Protein AF-A0A949YGD8-F1 (afdb_monomer)

Solvent-accessible surface area (backbone atoms only — not comparable to full-atom values): 12827 Å² total; per-residue (Å²): 140,81,84,85,80,86,73,90,76,82,81,85,80,82,84,82,85,80,85,87,83,92,78,81,92,81,88,82,90,84,88,82,87,89,80,88,84,93,83,84,86,81,91,73,85,80,70,88,74,85,75,77,75,76,72,75,80,71,50,68,44,53,30,26,26,73,44,67,41,45,51,71,52,96,71,26,68,44,43,27,29,29,69,53,63,41,61,45,100,87,72,46,73,75,41,54,48,66,31,42,34,39,36,56,37,46,82,39,52,93,78,49,23,41,32,32,71,43,64,32,39,36,54,52,94,63,30,36,39,38,32,28,25,38,34,18,23,84,85,70,44,78,14,44,57,49,78,59,83,79,60,76,87,40,67,55,47,46,50,17,26,72,74,56,74,43,66,47,38,31,58,49,66,42,64,31,32,36,36,50,76,61,63,74,48,79,44,76,54,77,69,95,72,77,90,74,77,81,81,80,80,83,125

pLDDT: mean 74.75, std 26.71, range [27.84, 98.44]

Structure (mmCIF, N/CA/C/O backbone):
data_AF-A0A949YGD8-F1
#
_entry.id   AF-A0A949YGD8-F1
#
loop_
_atom_site.group_PDB
_atom_site.id
_atom_site.type_symbol
_atom_site.label_atom_id
_atom_site.label_alt_id
_atom_site.label_comp_id
_atom_site.label_asym_id
_atom_site.label_entity_id
_atom_site.label_seq_id
_atom_site.pdbx_PDB_ins_code
_atom_site.Cartn_x
_atom_site.Cartn_y
_atom_site.Cartn_z
_atom_site.occupancy
_atom_site.B_iso_or_equiv
_atom_site.auth_seq_id
_atom_site.auth_comp_id
_atom_site.auth_asym_id
_atom_site.auth_atom_id
_atom_site.pdbx_PDB_model_num
ATOM 1 N N . MET A 1 1 ? -32.524 -6.661 23.996 1.00 35.47 1 MET A N 1
ATOM 2 C CA . MET A 1 1 ? -32.083 -5.876 22.827 1.00 35.47 1 MET A CA 1
ATOM 3 C C . MET A 1 1 ? -31.836 -4.459 23.309 1.00 35.47 1 MET A C 1
ATOM 5 O O . MET A 1 1 ? -32.803 -3.777 23.613 1.00 35.47 1 MET A O 1
ATOM 9 N N . LEU A 1 2 ? -30.577 -4.071 23.518 1.00 29.33 2 LEU A N 1
ATOM 10 C CA . LEU A 1 2 ? -30.220 -2.708 23.926 1.00 29.33 2 LEU A CA 1
ATOM 11 C C . LEU A 1 2 ? -29.696 -1.933 22.706 1.00 29.33 2 LEU A C 1
ATOM 13 O O . LEU A 1 2 ? -28.906 -2.505 21.954 1.00 29.33 2 LEU A O 1
ATOM 17 N N . PRO A 1 3 ? -30.098 -0.666 22.514 1.00 50.56 3 PRO A N 1
ATOM 18 C CA . PRO A 1 3 ? -29.556 0.183 21.464 1.00 50.56 3 PRO A CA 1
ATOM 19 C C . PRO A 1 3 ? -28.189 0.725 21.904 1.00 50.56 3 PRO A C 1
ATOM 21 O O . PRO A 1 3 ? -28.054 1.272 23.001 1.00 50.56 3 PRO A O 1
ATOM 24 N N . TYR A 1 4 ? -27.164 0.560 21.066 1.00 35.69 4 TYR A N 1
ATOM 25 C CA . TYR A 1 4 ? -25.865 1.191 21.290 1.00 35.69 4 TYR A CA 1
ATOM 26 C C . TYR A 1 4 ? -25.975 2.681 20.963 1.00 35.69 4 TYR A C 1
ATOM 28 O O . TYR A 1 4 ? -26.171 3.086 19.821 1.00 35.69 4 TYR A O 1
ATOM 36 N N . LEU A 1 5 ? -25.898 3.482 22.020 1.00 32.84 5 LEU A N 1
ATOM 37 C CA . LEU A 1 5 ? -25.886 4.935 21.993 1.00 32.84 5 LEU A CA 1
ATOM 38 C C . LEU A 1 5 ? -24.566 5.414 21.362 1.00 32.84 5 LEU A C 1
ATOM 40 O O . LEU A 1 5 ? -23.486 5.148 21.895 1.00 32.84 5 LEU A O 1
ATOM 44 N N . PHE A 1 6 ? -24.664 6.099 20.224 1.00 36.16 6 PHE A N 1
ATOM 45 C CA . PHE A 1 6 ? -23.540 6.685 19.497 1.00 36.16 6 PHE A CA 1
ATOM 46 C C . PHE A 1 6 ? -22.891 7.815 20.309 1.00 36.16 6 PHE A C 1
ATOM 48 O O . PHE A 1 6 ? -23.556 8.767 20.714 1.00 36.16 6 PHE A O 1
ATOM 55 N N . PHE A 1 7 ? -21.576 7.728 20.512 1.00 32.19 7 PHE A N 1
ATOM 56 C CA . PHE A 1 7 ? -20.749 8.846 20.960 1.00 32.19 7 PHE A CA 1
ATOM 57 C C . PHE A 1 7 ? -19.747 9.170 19.856 1.00 32.19 7 PHE A C 1
ATOM 59 O O . PHE A 1 7 ? -18.831 8.392 19.593 1.00 32.19 7 PHE A O 1
ATOM 66 N N . VAL A 1 8 ? -19.928 10.337 19.238 1.00 36.00 8 VAL A N 1
ATOM 67 C CA . VAL A 1 8 ? -18.951 10.978 18.355 1.00 36.00 8 VAL A CA 1
ATOM 68 C C . VAL A 1 8 ? -17.696 11.264 19.181 1.00 36.00 8 VAL A C 1
ATOM 70 O O . VAL A 1 8 ? -17.709 12.125 20.063 1.00 36.00 8 VAL A O 1
ATOM 73 N N . LE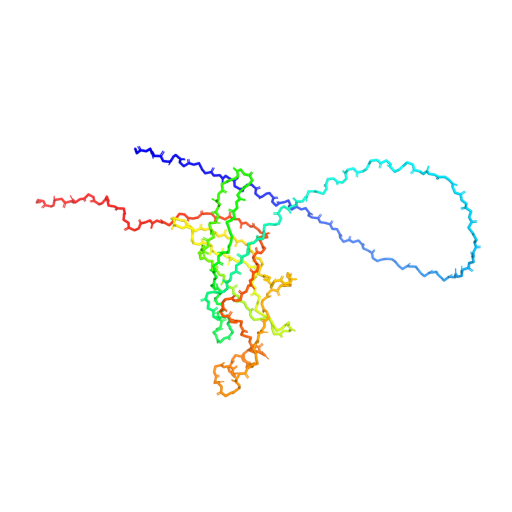U A 1 9 ? -16.621 10.509 18.944 1.00 37.25 9 LEU A N 1
ATOM 74 C CA . LEU A 1 9 ? -15.327 10.763 19.570 1.00 37.25 9 LEU A CA 1
ATOM 75 C C . LEU A 1 9 ? -14.544 11.737 18.684 1.00 37.25 9 LEU A C 1
ATOM 77 O O . LEU A 1 9 ? -14.101 11.389 17.593 1.00 37.25 9 LEU A O 1
ATOM 81 N N . PHE A 1 10 ? -14.372 12.968 19.161 1.00 31.88 10 PHE A N 1
ATOM 82 C CA . PHE A 1 10 ? -13.477 13.939 18.542 1.00 31.88 10 PHE A CA 1
ATOM 83 C C . PHE A 1 10 ? -12.025 13.475 18.714 1.00 31.88 10 PHE A C 1
ATOM 85 O O . PHE A 1 10 ? -11.483 13.508 19.821 1.00 31.88 10 PHE A O 1
ATOM 92 N N . ILE A 1 11 ? -11.379 13.068 17.621 1.00 38.78 11 ILE A N 1
ATOM 93 C CA . ILE A 1 11 ? -9.921 12.938 17.570 1.00 38.78 11 ILE A CA 1
ATOM 94 C C . ILE A 1 11 ? -9.357 14.359 17.464 1.00 38.78 11 ILE A C 1
ATOM 96 O O . ILE A 1 11 ? -9.366 14.974 16.401 1.00 38.78 11 ILE A O 1
ATOM 100 N N . ASN A 1 12 ? -8.903 14.914 18.588 1.00 27.91 12 ASN A N 1
ATOM 101 C CA . ASN A 1 12 ? -8.183 16.186 18.610 1.00 27.91 12 ASN A CA 1
ATOM 102 C C . ASN A 1 12 ? -6.729 15.964 18.169 1.00 27.91 12 ASN A C 1
ATOM 104 O O . ASN A 1 12 ? -5.858 15.737 19.005 1.00 27.91 12 ASN A O 1
ATOM 108 N N . ALA A 1 13 ? -6.456 16.068 16.869 1.00 35.12 13 ALA A N 1
ATOM 109 C CA . ALA A 1 13 ? -5.107 16.313 16.367 1.00 35.12 13 ALA A CA 1
ATOM 110 C C . ALA A 1 13 ? -4.938 17.830 16.164 1.00 35.12 13 ALA A C 1
ATOM 112 O O . ALA A 1 13 ? -5.437 18.405 15.199 1.00 35.12 13 ALA A O 1
ATOM 113 N N . ARG A 1 14 ? -4.290 18.513 17.116 1.00 30.00 14 ARG A N 1
ATOM 114 C CA . ARG A 1 14 ? -3.900 19.924 16.970 1.00 30.00 14 ARG A CA 1
ATOM 115 C C . ARG A 1 14 ? -2.563 19.990 16.232 1.00 30.00 14 ARG A C 1
ATOM 117 O O . ARG A 1 14 ? -1.531 19.716 16.829 1.00 30.00 14 ARG A O 1
ATOM 124 N N . VAL A 1 15 ? -2.585 20.415 14.971 1.00 30.98 15 VAL A N 1
ATOM 125 C CA . VAL A 1 15 ? -1.383 20.847 14.243 1.00 30.98 15 VAL A CA 1
ATOM 126 C C . VAL A 1 15 ? -1.069 22.281 14.668 1.00 30.98 15 VAL A C 1
ATOM 128 O O . VAL A 1 15 ? -1.829 23.204 14.377 1.00 30.98 15 VAL A O 1
ATOM 131 N N . ALA A 1 16 ? 0.027 22.468 15.401 1.00 31.11 16 ALA A N 1
ATOM 132 C CA . ALA A 1 16 ? 0.565 23.787 15.698 1.00 31.11 16 ALA A CA 1
ATOM 133 C C . ALA A 1 16 ? 1.453 24.242 14.530 1.00 31.11 16 ALA A C 1
ATOM 135 O O . ALA A 1 16 ? 2.552 23.738 14.329 1.00 31.11 16 ALA A O 1
ATOM 136 N N . THR A 1 17 ? 0.969 25.209 13.757 1.00 40.09 17 THR A N 1
ATOM 137 C CA . THR A 1 17 ? 1.793 26.047 12.880 1.00 40.09 17 THR A CA 1
ATOM 138 C C . THR A 1 17 ? 2.571 27.052 13.725 1.00 40.09 17 THR A C 1
ATOM 140 O O . THR A 1 17 ? 1.936 27.767 14.499 1.00 40.09 17 THR A O 1
ATOM 143 N N . LEU A 1 18 ? 3.890 27.166 13.538 1.00 30.38 18 LEU A N 1
ATOM 144 C CA . LEU A 1 18 ? 4.653 28.386 13.839 1.00 30.38 18 LEU A CA 1
ATOM 145 C C . LEU A 1 18 ? 5.974 28.433 13.047 1.00 30.38 18 LEU A C 1
ATOM 147 O O . LEU A 1 18 ? 6.938 27.732 13.330 1.00 30.38 18 LEU A O 1
ATOM 151 N N . ASP A 1 19 ? 5.904 29.235 11.991 1.00 30.45 19 ASP A N 1
ATOM 152 C CA . ASP A 1 19 ? 6.830 30.250 11.484 1.00 30.45 19 ASP A CA 1
ATOM 153 C C . ASP A 1 19 ? 8.292 30.409 11.964 1.00 30.45 19 ASP A C 1
ATOM 155 O O . ASP A 1 19 ? 8.618 30.379 13.147 1.00 30.45 19 ASP A O 1
ATOM 159 N N . HIS A 1 20 ? 9.071 30.871 10.971 1.00 34.12 20 HIS A N 1
ATOM 160 C CA . HIS A 1 20 ? 10.231 31.776 11.011 1.00 34.12 20 HIS A CA 1
ATOM 161 C C . HIS A 1 20 ? 11.616 31.253 11.432 1.00 34.12 20 HIS A C 1
ATOM 163 O O . HIS A 1 20 ? 11.890 30.982 12.594 1.00 34.12 20 HIS A O 1
ATOM 169 N N . SER A 1 21 ? 12.577 31.348 10.501 1.00 34.16 21 SER A N 1
ATOM 170 C CA . SER A 1 21 ? 13.603 32.412 10.526 1.00 34.16 21 SER A CA 1
ATOM 171 C C . SER A 1 21 ? 14.835 32.019 9.701 1.00 34.16 21 SER A C 1
ATOM 173 O O . SER A 1 21 ? 15.561 31.079 10.020 1.00 34.16 21 SER A O 1
ATOM 175 N N . ALA A 1 22 ? 15.075 32.782 8.636 1.00 36.41 22 ALA A N 1
ATOM 176 C CA . ALA A 1 22 ? 16.335 32.827 7.912 1.00 36.41 22 ALA A CA 1
ATOM 177 C C . ALA A 1 22 ? 17.405 33.528 8.766 1.00 36.41 22 ALA A C 1
ATOM 179 O O . ALA A 1 22 ? 17.169 34.616 9.288 1.00 36.41 22 ALA A O 1
ATOM 180 N N . GLY A 1 23 ? 18.601 32.945 8.864 1.00 32.78 23 GLY A N 1
ATOM 181 C CA . GLY A 1 23 ? 19.676 33.496 9.688 1.00 32.78 23 GLY A CA 1
ATOM 182 C C . GLY A 1 23 ? 21.063 32.976 9.322 1.00 32.78 23 GLY A C 1
ATOM 183 O O . GLY A 1 23 ? 21.589 32.101 9.988 1.00 32.78 23 GLY A O 1
ATOM 184 N N . GLN A 1 24 ? 21.617 33.554 8.255 1.00 36.75 24 GLN A N 1
ATOM 185 C CA . GLN A 1 24 ? 23.017 33.976 8.082 1.00 36.75 24 GLN A CA 1
ATOM 186 C C . GLN A 1 24 ? 24.181 32.993 8.343 1.00 36.75 24 GLN A C 1
ATOM 188 O O . GLN A 1 24 ? 24.533 32.638 9.464 1.00 36.7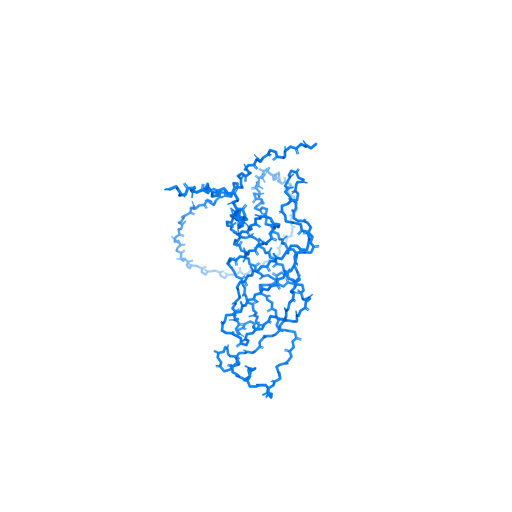5 24 GLN A O 1
ATOM 193 N N . HIS A 1 25 ? 24.899 32.726 7.248 1.00 32.06 25 HIS A N 1
ATOM 194 C CA . HIS A 1 25 ? 26.289 32.279 7.213 1.00 32.06 25 HIS A CA 1
ATOM 195 C C . HIS A 1 25 ? 27.244 33.338 7.787 1.00 32.06 25 HIS A C 1
ATOM 197 O O . HIS A 1 25 ? 27.186 34.503 7.394 1.00 32.06 25 HIS A O 1
ATOM 203 N N . SER A 1 26 ? 28.207 32.908 8.605 1.00 37.91 26 SER A N 1
ATOM 204 C CA . SER A 1 26 ? 29.462 33.634 8.816 1.00 37.91 26 SER A CA 1
ATOM 205 C C . SER A 1 26 ? 30.637 32.663 8.949 1.00 37.91 26 SER A C 1
ATOM 207 O O . SER A 1 26 ? 30.565 31.649 9.641 1.00 37.91 26 SER A O 1
ATOM 209 N N . LEU A 1 27 ? 31.700 32.988 8.215 1.00 36.97 27 LEU A N 1
ATOM 210 C CA . LEU A 1 27 ? 32.992 32.316 8.125 1.00 36.97 27 LEU A CA 1
ATOM 211 C C . LEU A 1 27 ? 33.856 32.638 9.349 1.00 36.97 27 LEU A C 1
ATOM 213 O O . LEU A 1 27 ? 34.014 33.811 9.673 1.00 36.97 27 LEU A O 1
ATOM 217 N N . ALA A 1 28 ? 34.554 31.647 9.908 1.00 34.59 28 ALA A N 1
ATOM 218 C CA . ALA A 1 28 ? 35.904 31.869 10.426 1.00 34.59 28 ALA A CA 1
ATOM 219 C C . ALA A 1 28 ? 36.701 30.565 10.554 1.00 34.59 28 ALA A C 1
ATOM 221 O O . ALA A 1 28 ? 36.315 29.608 11.218 1.00 34.59 28 ALA A O 1
ATOM 222 N N . SER A 1 29 ? 37.854 30.597 9.899 1.00 35.50 29 SER A N 1
ATOM 223 C CA . SER A 1 29 ? 38.980 29.679 9.982 1.00 35.50 29 SER A CA 1
ATOM 224 C C . SER A 1 29 ? 39.734 29.860 11.304 1.00 35.50 29 SER A C 1
ATOM 226 O O . SER A 1 29 ? 40.047 30.994 11.658 1.00 35.50 29 SER A O 1
ATOM 228 N N . ALA A 1 30 ? 40.112 28.770 11.978 1.00 39.81 30 ALA A N 1
ATOM 229 C CA . ALA A 1 30 ? 41.329 28.742 12.789 1.00 39.81 30 ALA A CA 1
ATOM 230 C C . ALA A 1 30 ? 41.853 27.312 12.989 1.00 39.81 30 ALA A C 1
ATOM 232 O O . ALA A 1 30 ? 41.186 26.406 13.478 1.00 39.81 30 ALA A O 1
ATOM 233 N N . LYS A 1 31 ? 43.106 27.172 12.580 1.00 30.92 31 LYS A N 1
ATOM 234 C CA . LYS A 1 31 ? 44.045 26.058 12.677 1.00 30.92 31 LYS A CA 1
ATOM 235 C C . LYS A 1 31 ? 44.723 26.092 14.055 1.00 30.92 31 LYS A C 1
ATOM 237 O O . LYS A 1 31 ? 45.106 27.182 14.463 1.00 30.92 31 LYS A O 1
ATOM 242 N N . ALA A 1 32 ? 44.949 24.929 14.684 1.00 30.83 32 ALA A N 1
ATOM 243 C CA . ALA A 1 32 ? 46.215 24.509 15.328 1.00 30.83 32 ALA A CA 1
ATOM 244 C C . ALA A 1 32 ? 46.061 23.640 16.601 1.00 30.83 32 ALA A C 1
ATOM 246 O O . ALA A 1 32 ? 45.498 24.060 17.602 1.00 30.83 32 ALA A O 1
ATOM 247 N N . THR A 1 33 ? 46.726 22.481 16.528 1.00 33.78 33 THR A N 1
ATOM 248 C CA . THR A 1 33 ? 47.671 21.913 17.512 1.00 33.78 33 THR A CA 1
ATOM 249 C C . THR A 1 33 ? 47.166 21.325 18.836 1.00 33.78 33 THR A C 1
ATOM 251 O O . THR A 1 33 ? 46.687 21.997 19.740 1.00 33.78 33 THR A O 1
ATOM 254 N N . ALA A 1 34 ? 47.424 20.020 18.953 1.00 36.25 34 ALA A N 1
ATOM 255 C CA . ALA A 1 34 ? 47.271 19.169 20.123 1.00 36.25 34 ALA A CA 1
ATOM 256 C C . ALA A 1 34 ? 48.399 19.332 21.162 1.00 36.25 34 ALA A C 1
ATOM 258 O O . ALA A 1 34 ? 49.562 19.447 20.784 1.00 36.25 34 ALA A O 1
ATOM 259 N N . SER A 1 35 ? 48.072 19.159 22.451 1.00 35.38 35 SER A N 1
ATOM 260 C CA . SER A 1 35 ? 48.946 18.507 23.445 1.00 35.38 35 SER A CA 1
ATOM 261 C C . SER A 1 35 ? 48.189 18.133 24.735 1.00 35.38 35 SER A C 1
ATOM 263 O O . SER A 1 35 ? 47.393 18.915 25.243 1.00 35.38 35 SER A O 1
ATOM 265 N N . ARG A 1 36 ? 48.482 16.921 25.233 1.00 33.94 36 ARG A N 1
ATOM 266 C CA . ARG A 1 36 ? 48.016 16.199 26.447 1.00 33.94 36 ARG A CA 1
ATOM 267 C C . ARG A 1 36 ? 48.058 17.039 27.743 1.00 33.94 36 ARG A C 1
ATOM 269 O O . ARG A 1 36 ? 48.893 17.929 27.849 1.00 33.94 36 ARG A O 1
ATOM 276 N N . THR A 1 37 ? 47.256 16.767 28.786 1.00 38.34 37 THR A N 1
ATOM 277 C CA . THR A 1 37 ? 47.488 15.778 29.889 1.00 38.34 37 THR A CA 1
ATOM 278 C C . THR A 1 37 ? 46.270 15.806 30.862 1.00 38.34 37 THR A C 1
ATOM 280 O O . THR A 1 37 ? 45.638 16.858 30.941 1.00 38.34 37 THR A O 1
ATOM 283 N N . PRO A 1 38 ? 45.896 14.721 31.589 1.00 44.25 38 PRO A N 1
ATOM 284 C CA . PRO A 1 38 ? 44.635 14.646 32.346 1.00 44.25 38 PRO A CA 1
ATOM 285 C C . PRO A 1 38 ? 44.764 15.123 33.806 1.00 44.25 38 PRO A C 1
ATOM 287 O O . PRO A 1 38 ? 45.753 14.819 34.469 1.00 44.25 38 PRO A O 1
ATOM 290 N N . ILE A 1 39 ? 43.738 15.813 34.325 1.00 41.25 39 ILE A N 1
ATOM 291 C CA . ILE A 1 39 ? 43.561 16.152 35.751 1.00 41.25 39 ILE A CA 1
ATOM 292 C C . ILE A 1 39 ? 42.081 15.948 36.124 1.00 41.25 39 ILE A C 1
ATOM 294 O O . ILE A 1 39 ? 41.187 16.251 35.336 1.00 41.25 39 ILE A O 1
ATOM 298 N N . ALA A 1 40 ? 41.840 15.376 37.304 1.00 37.34 40 ALA A N 1
ATOM 299 C CA . ALA A 1 40 ? 40.555 14.884 37.791 1.00 37.34 40 ALA A CA 1
ATOM 300 C C . ALA A 1 40 ? 39.739 15.907 38.620 1.00 37.34 40 ALA A C 1
ATOM 302 O O . ALA A 1 40 ? 40.317 16.640 39.416 1.00 37.34 40 ALA A O 1
ATOM 303 N N . GLN A 1 41 ? 38.399 15.783 38.499 1.00 40.00 41 GLN A N 1
ATOM 304 C CA . GLN A 1 41 ? 37.289 16.171 39.412 1.00 40.00 41 GLN A CA 1
ATOM 305 C C . GLN A 1 41 ? 36.971 17.676 39.622 1.00 40.00 41 GLN A C 1
ATOM 307 O O . GLN A 1 41 ? 37.869 18.495 39.468 1.00 40.00 41 GLN A O 1
ATOM 312 N N . PRO A 1 42 ? 35.719 18.080 39.987 1.00 38.62 42 PRO A N 1
ATOM 313 C CA . PRO A 1 42 ? 34.590 17.298 40.518 1.00 38.62 42 PRO A CA 1
ATOM 314 C C . PRO A 1 42 ? 33.237 17.458 39.779 1.00 38.62 42 PRO A C 1
ATOM 316 O O . PRO A 1 42 ? 33.047 18.275 38.883 1.00 38.62 42 PRO A O 1
ATOM 319 N N . SER A 1 43 ? 32.289 16.626 40.206 1.00 39.41 43 SER A N 1
ATOM 320 C CA . SER A 1 43 ? 30.866 16.559 39.858 1.00 39.41 43 SER A CA 1
ATOM 321 C C . SER A 1 43 ? 30.138 17.908 39.834 1.00 39.41 43 SER A C 1
ATOM 323 O O . SER A 1 43 ? 29.984 18.555 40.871 1.00 39.41 43 SER A O 1
ATOM 325 N N . PHE A 1 44 ? 29.591 18.259 38.668 1.00 34.31 44 PHE A N 1
ATOM 326 C CA . PHE A 1 44 ? 28.535 19.257 38.534 1.00 34.31 44 PHE A CA 1
ATOM 327 C C . PHE A 1 44 ? 27.170 18.567 38.553 1.00 34.31 44 PHE A C 1
ATOM 329 O O . PHE A 1 44 ? 26.899 17.664 37.762 1.00 34.31 44 PHE A O 1
ATOM 336 N N . PHE A 1 45 ? 26.317 19.023 39.468 1.00 33.19 45 PHE A N 1
ATOM 337 C CA . PHE A 1 45 ? 24.879 18.797 39.452 1.00 33.19 45 PHE A CA 1
ATOM 338 C C . PHE A 1 45 ? 24.327 19.210 38.081 1.00 33.19 45 PHE A C 1
ATOM 340 O O . PHE A 1 45 ? 24.262 20.400 37.773 1.00 33.19 45 PHE A O 1
ATOM 347 N N . SER A 1 46 ? 23.924 18.241 37.257 1.00 31.14 46 SER A N 1
ATOM 348 C CA . SER A 1 46 ? 23.041 18.531 36.131 1.00 31.14 46 SER A CA 1
ATOM 349 C C . SER A 1 46 ? 21.643 18.712 36.705 1.00 31.14 46 SER A C 1
ATOM 351 O O . SER A 1 46 ? 20.959 17.764 37.091 1.00 31.14 46 SER A O 1
ATOM 353 N N . VAL A 1 47 ? 21.303 19.985 36.876 1.00 34.72 47 VAL A N 1
ATOM 354 C CA . VAL A 1 47 ? 19.968 20.483 37.169 1.00 34.72 47 VAL A CA 1
ATOM 355 C C . VAL A 1 47 ? 18.996 19.876 36.163 1.00 34.72 47 VAL A C 1
ATOM 357 O O . VAL A 1 47 ? 19.241 19.901 34.959 1.00 34.72 47 VAL A O 1
ATOM 360 N N . TYR A 1 48 ? 17.910 19.327 36.706 1.00 27.84 48 TYR A N 1
ATOM 361 C CA . TYR A 1 48 ? 16.679 18.957 36.020 1.00 27.84 48 TYR A CA 1
ATOM 362 C C . TYR A 1 48 ? 16.450 19.784 34.752 1.00 27.84 48 TYR A C 1
ATOM 364 O O . TYR A 1 48 ? 16.211 20.988 34.825 1.00 27.84 48 TYR A O 1
ATOM 372 N N . ASN A 1 49 ? 16.437 19.110 33.610 1.00 34.62 49 ASN A N 1
ATOM 373 C CA . ASN A 1 49 ? 15.730 19.603 32.446 1.00 34.62 49 ASN A CA 1
ATOM 374 C C . ASN A 1 49 ? 14.739 18.504 32.054 1.00 34.62 49 ASN A C 1
ATOM 376 O O . ASN A 1 49 ? 15.119 17.582 31.331 1.00 34.62 49 ASN A O 1
ATOM 380 N N . PRO A 1 50 ? 13.492 18.514 32.563 1.00 37.69 50 PRO A N 1
ATOM 381 C CA . PRO A 1 50 ? 12.449 17.734 31.936 1.00 37.69 50 PRO A CA 1
ATOM 382 C C . PRO A 1 50 ? 12.125 18.452 30.626 1.00 37.69 50 PRO A C 1
ATOM 384 O O . PRO A 1 50 ? 11.211 19.270 30.554 1.00 37.69 50 PRO A O 1
ATOM 387 N N . VAL A 1 51 ? 12.906 18.170 29.582 1.00 35.53 51 VAL A N 1
ATOM 388 C CA . VAL A 1 51 ? 12.377 18.297 28.231 1.00 35.53 51 VAL A CA 1
ATOM 389 C C . VAL A 1 51 ? 11.306 17.222 28.166 1.00 35.53 51 VAL A C 1
ATOM 391 O O . VAL A 1 51 ? 11.592 16.040 28.006 1.00 35.53 51 VAL A O 1
ATOM 394 N N . THR A 1 52 ? 10.065 17.622 28.418 1.00 38.62 52 THR A N 1
ATOM 395 C CA . THR A 1 52 ? 8.897 16.867 27.991 1.00 38.62 52 THR A CA 1
ATOM 396 C C . THR A 1 52 ? 8.992 16.760 26.479 1.00 38.62 52 THR A C 1
ATOM 398 O O . THR A 1 52 ? 8.527 17.640 25.758 1.00 38.62 52 THR A O 1
ATOM 401 N N . GLU A 1 53 ? 9.650 15.704 26.006 1.00 37.31 53 GLU A N 1
ATOM 402 C CA . GLU A 1 53 ? 9.425 15.159 24.680 1.00 37.31 53 GLU A CA 1
ATOM 403 C C . GLU A 1 53 ? 7.939 14.809 24.625 1.00 37.31 53 GLU A C 1
ATOM 405 O O . GLU A 1 53 ? 7.481 13.782 25.128 1.00 37.31 53 GLU A O 1
ATOM 410 N N . THR A 1 54 ? 7.147 15.730 24.084 1.00 35.50 54 THR A N 1
ATOM 411 C CA . THR A 1 54 ? 5.827 15.432 23.549 1.00 35.50 54 THR A CA 1
ATOM 412 C C . THR A 1 54 ? 6.033 14.402 22.452 1.00 35.50 54 THR A C 1
ATOM 414 O O . THR A 1 54 ? 6.287 14.750 21.303 1.00 35.50 54 THR A O 1
ATOM 417 N N . SER A 1 55 ? 5.994 13.126 22.832 1.00 40.66 55 SER A N 1
ATOM 418 C CA . SER A 1 55 ? 5.860 12.019 21.903 1.00 40.66 55 SER A CA 1
ATOM 419 C C . SER A 1 55 ? 4.531 12.223 21.182 1.00 40.66 55 SER A C 1
ATOM 421 O O . SER A 1 55 ? 3.463 11.898 21.703 1.00 40.66 55 SER A O 1
ATOM 423 N N . GLU A 1 56 ? 4.584 12.846 20.002 1.00 51.97 56 GLU A N 1
ATOM 424 C CA . GLU A 1 56 ? 3.564 12.629 18.987 1.00 51.97 56 GLU A CA 1
ATOM 425 C C . GLU A 1 56 ? 3.463 11.116 18.843 1.00 51.97 56 GLU A C 1
ATOM 427 O O . GLU A 1 56 ? 4.419 10.444 18.450 1.00 51.97 56 GLU A O 1
ATOM 432 N N . THR A 1 57 ? 2.337 10.560 19.279 1.00 59.03 57 THR A N 1
ATOM 433 C CA . THR A 1 57 ? 2.098 9.125 19.202 1.00 59.03 57 THR A CA 1
ATOM 434 C C . THR A 1 57 ? 1.904 8.790 17.735 1.00 59.03 57 THR A C 1
ATOM 436 O O . THR A 1 57 ? 0.815 8.891 17.178 1.00 59.03 57 THR A O 1
ATOM 439 N N . GLN A 1 58 ? 3.012 8.465 17.080 1.00 77.19 58 GLN A N 1
ATOM 440 C CA . GLN A 1 58 ? 3.040 8.058 15.693 1.00 77.19 58 GLN A CA 1
ATOM 441 C C . GLN A 1 58 ? 2.381 6.685 15.581 1.00 77.19 58 GLN A C 1
ATOM 443 O O . GLN A 1 58 ? 2.959 5.664 15.951 1.00 77.19 58 GLN A O 1
ATOM 448 N N . VAL A 1 59 ? 1.139 6.666 15.101 1.00 89.56 59 VAL A N 1
ATOM 449 C CA . VAL A 1 59 ? 0.380 5.430 14.913 1.00 89.56 59 VAL A CA 1
ATOM 450 C C . VAL A 1 59 ? 0.866 4.748 13.640 1.00 89.56 59 VAL A C 1
ATOM 452 O O . VAL A 1 59 ? 0.823 5.330 12.554 1.00 89.56 59 VAL A O 1
ATOM 455 N N . THR A 1 60 ? 1.326 3.509 13.781 1.00 94.31 60 THR A N 1
ATOM 456 C CA . THR A 1 60 ? 1.704 2.651 12.658 1.00 94.31 60 THR A CA 1
ATOM 457 C C . THR A 1 60 ? 0.729 1.487 12.584 1.00 94.31 60 THR A C 1
ATOM 459 O O . THR A 1 60 ? 0.415 0.888 13.606 1.00 94.31 60 THR A O 1
ATOM 462 N N . VAL A 1 61 ? 0.237 1.187 11.386 1.00 96.56 61 VAL A N 1
ATOM 463 C CA . VAL A 1 61 ? -0.691 0.081 11.136 1.00 96.56 61 VAL A CA 1
ATOM 464 C C . VAL A 1 61 ? 0.011 -0.964 10.285 1.00 96.56 61 VAL A C 1
ATOM 466 O O . VAL A 1 61 ? 0.517 -0.644 9.208 1.00 96.56 61 VAL A O 1
ATOM 469 N N . HIS A 1 62 ? 0.048 -2.202 10.770 1.00 98.19 62 HIS A N 1
ATOM 470 C CA . HIS A 1 62 ? 0.637 -3.327 10.054 1.00 98.19 62 HIS A CA 1
ATOM 471 C C . HIS A 1 62 ? -0.361 -3.882 9.038 1.00 98.19 62 HIS A C 1
ATOM 473 O O . HIS A 1 62 ? -1.501 -4.205 9.384 1.00 98.19 62 HIS A O 1
ATOM 479 N N . CYS A 1 63 ? 0.069 -4.011 7.786 1.00 98.44 63 CYS A N 1
ATOM 480 C CA . CYS A 1 63 ? -0.772 -4.419 6.670 1.00 98.44 63 CYS A CA 1
ATOM 481 C C . CYS A 1 63 ? -0.069 -5.454 5.782 1.00 98.44 63 CYS A C 1
ATOM 483 O O . CYS A 1 63 ? 1.157 -5.533 5.755 1.00 98.44 63 CYS A O 1
ATOM 485 N N . LYS A 1 64 ? -0.852 -6.203 5.001 1.00 98.44 64 LYS A N 1
ATOM 486 C CA . LYS A 1 64 ? -0.355 -7.017 3.882 1.00 98.44 64 LYS A CA 1
ATOM 487 C C . LYS A 1 64 ? -1.052 -6.650 2.589 1.00 98.44 64 LYS A C 1
ATOM 489 O O . LYS A 1 64 ? -2.215 -6.249 2.612 1.00 98.44 64 LYS A O 1
ATOM 494 N N . THR A 1 65 ? -0.356 -6.748 1.462 1.00 98.31 65 THR A N 1
ATOM 495 C CA . THR A 1 65 ? -0.966 -6.546 0.142 1.00 98.31 65 THR A CA 1
ATOM 496 C C . THR A 1 65 ? -1.951 -7.682 -0.158 1.00 98.31 65 THR A C 1
ATOM 498 O O . THR A 1 65 ? -1.695 -8.845 0.136 1.00 98.31 65 THR A O 1
ATOM 501 N N . LEU A 1 66 ? -3.107 -7.351 -0.737 1.00 98.12 66 LEU A N 1
ATOM 502 C CA . LEU A 1 66 ? -4.135 -8.324 -1.142 1.00 98.12 66 LEU A CA 1
ATOM 503 C C . LEU A 1 66 ? -4.024 -8.740 -2.616 1.00 98.12 66 LEU A C 1
ATOM 505 O O . LEU A 1 66 ? -4.763 -9.610 -3.066 1.00 98.12 66 LEU A O 1
ATOM 509 N N . ARG A 1 67 ? -3.161 -8.067 -3.377 1.00 96.44 67 ARG A N 1
ATOM 510 C CA . ARG A 1 67 ? -2.847 -8.332 -4.783 1.00 96.44 67 ARG A CA 1
ATOM 511 C C . ARG A 1 67 ? -1.478 -7.747 -5.105 1.00 96.44 67 ARG A C 1
ATOM 513 O O . ARG A 1 67 ? -1.009 -6.881 -4.359 1.00 96.44 67 ARG A O 1
ATOM 520 N N . ASP A 1 68 ? -0.917 -8.149 -6.237 1.00 96.00 68 ASP A N 1
ATOM 521 C CA . ASP A 1 68 ? 0.320 -7.565 -6.741 1.00 96.00 68 ASP A CA 1
ATOM 522 C C . ASP A 1 68 ? 0.176 -6.050 -6.912 1.00 96.00 68 ASP A C 1
ATOM 524 O O . ASP A 1 68 ? -0.839 -5.534 -7.399 1.00 96.00 68 ASP A O 1
ATOM 528 N N . VAL A 1 69 ? 1.208 -5.326 -6.493 1.00 96.94 69 VAL A N 1
ATOM 529 C CA . VAL A 1 69 ? 1.327 -3.885 -6.680 1.00 96.94 69 VAL A CA 1
ATOM 530 C C . VAL A 1 69 ? 2.425 -3.656 -7.704 1.00 96.94 69 VAL A C 1
ATOM 532 O O . VAL A 1 69 ? 3.595 -3.932 -7.447 1.00 96.94 69 VAL A O 1
ATOM 535 N N . ASN A 1 70 ? 2.049 -3.139 -8.868 1.00 96.06 70 ASN A N 1
ATOM 536 C CA . ASN A 1 70 ? 2.981 -2.845 -9.945 1.00 96.06 70 ASN A CA 1
ATOM 537 C C . ASN A 1 70 ? 2.628 -1.534 -10.649 1.00 96.06 70 ASN A C 1
ATOM 539 O O . ASN A 1 70 ? 1.573 -0.941 -10.416 1.00 96.06 70 ASN A O 1
ATOM 543 N N . ASN A 1 71 ? 3.532 -1.076 -11.510 1.00 96.00 71 ASN A N 1
ATOM 544 C CA . ASN A 1 71 ? 3.352 0.122 -12.321 1.00 96.00 71 ASN A CA 1
ATOM 545 C C . ASN A 1 71 ? 2.950 -0.191 -13.772 1.00 96.00 71 ASN A C 1
ATOM 547 O O . ASN A 1 71 ? 3.300 0.561 -14.675 1.00 96.00 71 ASN A O 1
ATOM 551 N N . LEU A 1 72 ? 2.208 -1.270 -14.047 1.00 95.38 72 LEU A N 1
ATOM 552 C CA . LEU A 1 72 ? 1.677 -1.492 -15.403 1.00 95.38 72 LEU A CA 1
ATOM 553 C C . LEU A 1 72 ? 0.670 -0.395 -15.776 1.00 95.38 72 LEU A C 1
ATOM 555 O O . LEU A 1 72 ? 0.755 0.241 -16.831 1.00 95.38 72 LEU A O 1
ATOM 559 N N . GLU A 1 73 ? -0.252 -0.113 -14.862 1.00 91.25 73 GLU A N 1
ATOM 560 C CA . GLU A 1 73 ? -1.227 0.962 -15.002 1.00 91.25 73 GLU A CA 1
ATOM 561 C C . GLU A 1 73 ? -0.620 2.323 -14.642 1.00 91.25 73 GLU A C 1
ATOM 563 O O . GLU A 1 73 ? 0.327 2.425 -13.866 1.00 91.25 73 GLU A O 1
ATOM 568 N N . GLN A 1 74 ? -1.177 3.395 -15.212 1.00 84.94 74 GLN A N 1
ATOM 569 C CA . GLN A 1 74 ? -0.729 4.760 -14.918 1.00 84.94 74 GLN A CA 1
ATOM 570 C C . GLN A 1 74 ? -1.090 5.194 -13.489 1.00 84.94 74 GLN A C 1
ATOM 572 O O . GLN A 1 74 ? -0.393 6.012 -12.893 1.00 84.94 74 GLN A O 1
ATOM 577 N N . ARG A 1 75 ? -2.186 4.656 -12.941 1.00 92.06 75 ARG A N 1
ATOM 578 C CA . ARG A 1 75 ? -2.612 4.860 -11.556 1.00 92.06 75 ARG A CA 1
ATOM 579 C C . ARG A 1 75 ? -2.351 3.572 -10.787 1.00 92.06 75 ARG A C 1
ATOM 581 O O . ARG A 1 75 ? -2.992 2.563 -11.048 1.00 92.06 75 ARG A O 1
ATOM 588 N N . ILE A 1 76 ? -1.433 3.616 -9.827 1.00 96.06 76 ILE A N 1
ATOM 589 C CA . ILE A 1 76 ? -1.115 2.459 -8.992 1.00 96.06 76 ILE A CA 1
ATOM 590 C C . ILE A 1 76 ? -2.079 2.455 -7.807 1.00 96.06 76 ILE A C 1
ATOM 592 O O . ILE A 1 76 ? -2.042 3.349 -6.965 1.00 96.06 76 ILE A O 1
ATOM 596 N N . THR A 1 77 ? -2.951 1.454 -7.723 1.00 96.94 77 THR A N 1
ATOM 597 C CA . THR A 1 77 ? -3.861 1.293 -6.581 1.00 96.94 77 THR A CA 1
ATOM 598 C C . THR A 1 77 ? -3.375 0.171 -5.680 1.00 96.94 77 THR A C 1
ATOM 600 O O . THR A 1 77 ? -3.395 -1.003 -6.065 1.00 96.94 77 THR A O 1
ATOM 603 N N . ILE A 1 78 ? -3.012 0.531 -4.454 1.00 98.06 78 ILE A N 1
ATOM 604 C CA . ILE A 1 78 ? -2.543 -0.396 -3.430 1.00 98.06 78 ILE A CA 1
ATOM 605 C C . ILE A 1 78 ? -3.751 -0.851 -2.621 1.00 98.06 78 ILE A C 1
ATOM 607 O O . ILE A 1 78 ? -4.514 -0.034 -2.104 1.00 98.06 78 ILE A O 1
ATOM 611 N N . VAL A 1 79 ? -3.937 -2.163 -2.525 1.00 98.25 79 VAL A N 1
ATOM 612 C CA . VAL A 1 79 ? -5.023 -2.774 -1.759 1.00 98.25 79 VAL A CA 1
ATOM 613 C C . VAL A 1 79 ? -4.392 -3.715 -0.753 1.00 98.25 79 VAL A C 1
ATOM 615 O O . VAL A 1 79 ? -3.620 -4.590 -1.139 1.00 98.25 79 VAL A O 1
ATOM 618 N N . GLY A 1 80 ? -4.724 -3.543 0.520 1.00 98.25 80 GLY A N 1
ATOM 619 C CA . GLY A 1 80 ? -4.205 -4.379 1.589 1.00 98.25 80 GLY A CA 1
ATOM 620 C C . GLY A 1 80 ? -5.239 -4.720 2.650 1.00 98.25 80 GLY A C 1
ATOM 621 O O . GLY A 1 80 ? -6.381 -4.255 2.606 1.00 98.25 80 GLY A O 1
ATOM 622 N N . ASN A 1 81 ? -4.823 -5.540 3.606 1.00 98.12 81 ASN A N 1
ATOM 623 C CA . ASN A 1 81 ? -5.572 -5.870 4.808 1.00 98.12 81 ASN A CA 1
ATOM 624 C C . ASN A 1 81 ? -4.753 -5.577 6.064 1.00 98.12 81 ASN A C 1
ATOM 626 O O . ASN A 1 81 ? -3.570 -5.909 6.145 1.00 98.12 81 ASN A O 1
ATOM 630 N N . VAL A 1 82 ? -5.413 -4.999 7.060 1.00 98.31 82 VAL A N 1
ATOM 631 C CA . VAL A 1 82 ? -4.851 -4.757 8.391 1.00 98.31 82 VAL A CA 1
ATOM 632 C C . VAL A 1 82 ? -4.580 -6.093 9.089 1.00 98.31 82 VAL A C 1
ATOM 634 O O . VAL A 1 82 ? -5.411 -6.998 9.027 1.00 98.31 82 VAL A O 1
ATOM 637 N N . GLN A 1 83 ? -3.421 -6.236 9.731 1.00 98.25 83 GLN A N 1
ATOM 638 C CA . GLN A 1 83 ? -2.987 -7.489 10.365 1.00 98.25 83 GLN A CA 1
ATOM 639 C C . GLN A 1 83 ? -3.328 -7.576 11.857 1.00 98.25 83 GLN A C 1
ATOM 641 O O . GLN A 1 83 ? -3.442 -8.679 12.385 1.00 98.25 83 GLN A O 1
ATOM 646 N N . GLU A 1 84 ? -3.511 -6.443 12.532 1.00 96.44 84 GLU A N 1
ATOM 647 C CA . GLU A 1 84 ? -3.757 -6.375 13.975 1.00 96.44 84 GLU A CA 1
ATOM 648 C C . GLU A 1 84 ? -4.804 -5.314 14.323 1.00 96.44 84 GLU A C 1
ATOM 650 O O . GLU A 1 84 ? -4.977 -4.335 13.598 1.00 96.44 84 GLU A O 1
ATOM 655 N N . ASP A 1 85 ? -5.513 -5.517 15.434 1.00 95.06 85 ASP A N 1
ATOM 656 C CA . ASP A 1 85 ? -6.502 -4.553 15.907 1.00 95.06 85 ASP A CA 1
ATOM 657 C C . ASP A 1 85 ? -5.817 -3.234 16.282 1.00 95.06 85 ASP A C 1
ATOM 659 O O . ASP A 1 85 ? -4.970 -3.180 17.175 1.00 95.06 85 ASP A O 1
ATOM 663 N N . LEU A 1 86 ? -6.240 -2.138 15.656 1.00 91.62 86 LEU A N 1
ATOM 664 C CA . LEU A 1 86 ? -5.861 -0.801 16.083 1.00 91.62 86 LEU A CA 1
ATOM 665 C C . LEU A 1 86 ? -6.761 -0.377 17.239 1.00 91.62 86 LEU A C 1
ATOM 667 O O . LEU A 1 86 ? -7.951 -0.114 17.050 1.00 91.62 86 LEU A O 1
ATOM 671 N N . VAL A 1 87 ? -6.190 -0.278 18.435 1.00 88.62 87 VAL A N 1
ATOM 672 C CA . VAL A 1 87 ? -6.928 0.028 19.663 1.00 88.62 87 VAL A CA 1
ATOM 673 C C . VAL A 1 87 ? -6.640 1.458 20.123 1.00 88.62 87 VAL A C 1
ATOM 675 O O . VAL A 1 87 ? -5.496 1.895 20.209 1.00 88.62 87 VAL A O 1
ATOM 678 N N . SER A 1 88 ? -7.699 2.201 20.435 1.00 84.75 88 SER A N 1
ATOM 679 C CA . SER A 1 88 ? -7.624 3.518 21.076 1.00 84.75 88 SER A CA 1
ATOM 680 C C . SER A 1 88 ? -7.001 3.443 22.476 1.00 84.75 88 SER A C 1
ATOM 682 O O . SER A 1 88 ? -7.037 2.409 23.141 1.00 84.75 88 SER A O 1
ATOM 684 N N . SER A 1 89 ? -6.542 4.580 23.001 1.00 83.12 89 SER A N 1
ATOM 685 C CA . SER A 1 89 ? -6.029 4.686 24.379 1.00 83.12 89 SER A CA 1
ATOM 686 C C . SER A 1 89 ? -7.038 4.275 25.462 1.00 83.12 89 SER A C 1
ATOM 688 O O . SER A 1 89 ? -6.643 3.919 26.568 1.00 83.12 89 SER A O 1
ATOM 690 N N . VAL A 1 90 ? -8.337 4.294 25.150 1.00 86.25 90 VAL A N 1
ATOM 691 C CA . VAL A 1 90 ? -9.424 3.853 26.041 1.00 86.25 90 VAL A CA 1
ATOM 692 C C . VAL A 1 90 ? -9.781 2.368 25.878 1.00 86.25 90 VAL A C 1
ATOM 694 O O . VAL A 1 90 ? -10.786 1.919 26.424 1.00 86.25 90 VAL A O 1
ATOM 697 N N . GLY A 1 91 ? -8.997 1.599 25.114 1.00 84.69 91 GLY A N 1
ATOM 698 C CA . GLY A 1 91 ? -9.182 0.155 24.941 1.00 84.69 91 GLY A CA 1
ATOM 699 C C . GLY A 1 91 ? -10.255 -0.244 23.923 1.00 84.69 91 GLY A C 1
ATOM 700 O O . GLY A 1 91 ? -10.596 -1.419 23.827 1.00 84.69 91 GLY A O 1
ATOM 701 N N . LYS A 1 92 ? -10.810 0.705 23.159 1.00 87.31 92 LYS A N 1
ATOM 702 C CA . LYS A 1 92 ? -11.770 0.410 22.081 1.00 87.31 92 LYS A CA 1
ATOM 703 C C . LYS A 1 92 ? -11.046 0.147 20.768 1.00 87.31 92 LYS A C 1
ATOM 705 O O . LYS A 1 92 ? -10.201 0.960 20.394 1.00 87.31 92 LYS A O 1
ATOM 710 N N . ILE A 1 93 ? -11.422 -0.917 20.064 1.00 86.94 93 ILE A N 1
ATOM 711 C CA . ILE A 1 93 ? -10.952 -1.202 18.703 1.00 86.94 93 ILE A CA 1
ATOM 712 C C . ILE A 1 93 ? -11.518 -0.131 17.762 1.00 86.94 93 ILE A C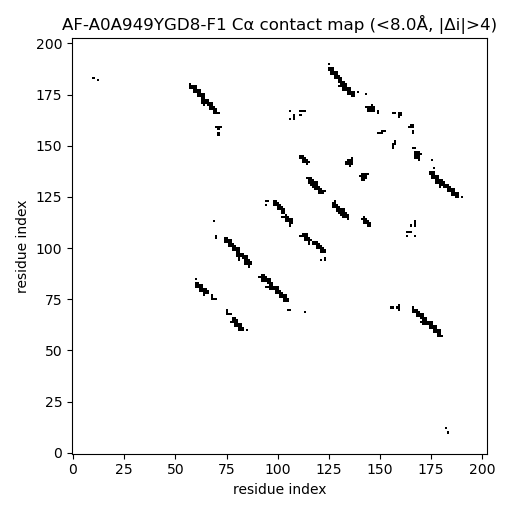 1
ATOM 714 O O . ILE A 1 93 ? -12.730 0.064 17.704 1.00 86.94 93 ILE A O 1
ATOM 718 N N . ILE A 1 94 ? -10.629 0.580 17.071 1.00 89.81 94 ILE A N 1
ATOM 719 C CA . ILE A 1 94 ? -10.945 1.574 16.038 1.00 89.81 94 ILE A CA 1
ATOM 720 C C . ILE A 1 94 ? -10.960 0.893 14.668 1.00 89.81 94 ILE A C 1
ATOM 722 O O . ILE A 1 94 ? -11.896 1.073 13.898 1.00 89.81 94 ILE A O 1
ATOM 726 N N . VAL A 1 95 ? -9.923 0.104 14.371 1.00 93.81 95 VAL A N 1
ATOM 727 C CA . VAL A 1 95 ? -9.792 -0.636 13.111 1.00 93.81 95 VAL A CA 1
ATOM 728 C C . VAL A 1 95 ? -9.527 -2.100 13.444 1.00 93.81 95 VAL A C 1
ATOM 730 O O . VAL A 1 95 ? -8.449 -2.403 13.948 1.00 93.81 95 VAL A O 1
ATOM 733 N N . PRO A 1 96 ? -10.480 -3.010 13.201 1.00 96.00 96 PRO A N 1
ATOM 734 C CA . PRO A 1 96 ? -10.259 -4.434 13.421 1.00 96.00 96 PRO A CA 1
ATOM 735 C C . PRO A 1 96 ? -9.211 -5.020 12.467 1.00 96.00 96 PRO A C 1
ATOM 737 O O . PRO A 1 96 ? -9.101 -4.597 11.309 1.00 96.00 96 PRO A O 1
ATOM 740 N N . ALA A 1 97 ? -8.507 -6.058 12.908 1.00 96.88 97 ALA A N 1
ATOM 741 C CA . ALA A 1 97 ? -7.723 -6.921 12.037 1.00 96.88 97 ALA A CA 1
ATOM 742 C C . ALA A 1 97 ? -8.602 -7.483 10.904 1.00 96.88 97 ALA A C 1
ATOM 744 O O . ALA A 1 97 ? -9.795 -7.744 11.065 1.00 96.88 97 ALA A O 1
ATOM 745 N N . GLY A 1 98 ? -8.015 -7.647 9.722 1.00 96.88 98 GLY A N 1
ATOM 746 C CA . GLY A 1 98 ? -8.722 -8.033 8.503 1.00 96.88 98 GLY A CA 1
ATOM 747 C C . GLY A 1 98 ? -9.413 -6.878 7.772 1.00 96.88 98 GLY A C 1
ATOM 748 O O . GLY A 1 98 ? -9.883 -7.085 6.653 1.00 96.88 98 GLY A O 1
ATOM 749 N N . THR A 1 99 ? -9.438 -5.662 8.334 1.00 97.75 99 THR A N 1
ATOM 750 C CA . THR A 1 99 ? -10.000 -4.487 7.649 1.00 97.75 99 THR A CA 1
ATOM 751 C C . THR A 1 99 ? -9.291 -4.243 6.321 1.00 97.75 99 THR A C 1
ATOM 753 O O . THR A 1 99 ? -8.062 -4.158 6.264 1.00 97.75 99 THR A O 1
ATOM 756 N N . LYS A 1 100 ? -10.067 -4.083 5.245 1.00 98.19 100 LYS A N 1
ATOM 757 C CA . LYS A 1 100 ? -9.538 -3.700 3.935 1.00 98.19 100 LYS A CA 1
ATOM 758 C C . LYS A 1 100 ? -9.090 -2.243 3.962 1.00 98.19 100 LYS A C 1
ATOM 760 O O . LYS A 1 100 ? -9.833 -1.364 4.398 1.00 98.19 100 LYS A O 1
ATOM 765 N N . VAL A 1 101 ? -7.908 -1.989 3.419 1.00 98.12 101 VAL A N 1
ATOM 766 C CA . VAL A 1 101 ? -7.324 -0.658 3.288 1.00 98.12 101 VAL A CA 1
ATOM 767 C C . VAL A 1 101 ? -6.912 -0.408 1.838 1.00 98.12 101 VAL A C 1
ATOM 769 O O . VAL A 1 101 ? -6.391 -1.300 1.166 1.00 98.12 101 VAL A O 1
ATOM 772 N N . ILE A 1 102 ? -7.206 0.785 1.323 1.00 98.19 102 ILE A N 1
ATOM 773 C CA . ILE A 1 102 ? -6.904 1.176 -0.059 1.00 98.19 102 ILE A CA 1
ATOM 774 C C . ILE A 1 102 ? -6.172 2.509 -0.060 1.00 98.19 102 ILE A C 1
ATOM 776 O O . ILE A 1 102 ? -6.590 3.443 0.624 1.00 98.19 102 ILE A O 1
ATOM 780 N N . GLY A 1 103 ? -5.113 2.591 -0.856 1.00 97.62 103 GLY A N 1
ATOM 781 C CA . GLY A 1 103 ? -4.345 3.806 -1.078 1.00 97.62 103 GLY A CA 1
ATOM 782 C C . GLY A 1 103 ? -3.911 3.938 -2.527 1.00 97.62 103 GLY A C 1
ATOM 783 O O . GLY A 1 103 ? -3.993 2.999 -3.327 1.00 97.62 103 GLY A O 1
ATOM 784 N N . GLU A 1 104 ? -3.436 5.128 -2.860 1.00 97.31 104 GLU A N 1
ATOM 785 C CA . GLU A 1 104 ? -2.886 5.428 -4.177 1.00 97.31 104 GLU A CA 1
ATOM 786 C C . GLU A 1 104 ? -1.372 5.524 -4.093 1.00 97.31 104 GLU A C 1
ATOM 788 O O . GLU A 1 104 ? -0.820 6.113 -3.160 1.00 97.31 104 GLU A O 1
ATOM 793 N N . GLY A 1 105 ? -0.706 4.909 -5.061 1.00 96.06 105 GLY A N 1
ATOM 794 C CA . GLY A 1 105 ? 0.736 4.882 -5.163 1.00 96.06 105 GLY A CA 1
ATOM 795 C C . GLY A 1 105 ? 1.247 5.559 -6.424 1.00 96.06 105 GLY A C 1
ATOM 796 O O . GLY A 1 105 ? 0.506 5.833 -7.370 1.00 96.06 105 GLY A O 1
ATOM 797 N N . PHE A 1 106 ? 2.549 5.792 -6.440 1.00 95.38 106 PHE A N 1
ATOM 798 C CA . PHE A 1 106 ? 3.279 6.277 -7.600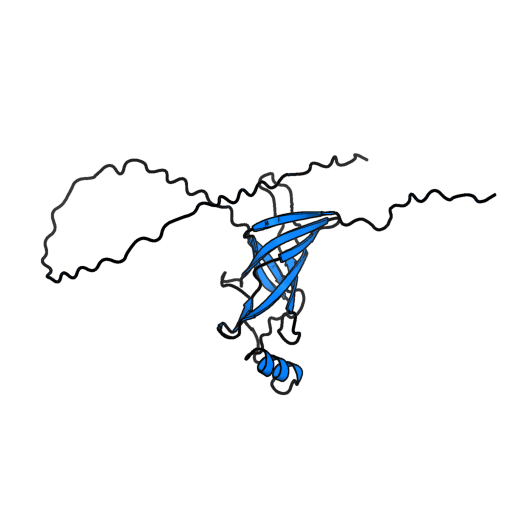 1.00 95.38 106 PHE A CA 1
ATOM 799 C C . PHE A 1 106 ? 4.662 5.631 -7.656 1.00 95.38 106 PHE A C 1
ATOM 801 O O . PHE A 1 106 ? 5.234 5.248 -6.633 1.00 95.38 106 PHE A O 1
ATOM 808 N N . CYS A 1 107 ? 5.183 5.486 -8.870 1.00 95.12 107 CYS A N 1
ATOM 809 C CA . CYS A 1 107 ? 6.505 4.928 -9.110 1.00 95.12 107 CYS A CA 1
ATOM 810 C C . CYS A 1 107 ? 7.586 5.970 -8.781 1.00 95.12 107 CYS A C 1
ATOM 812 O O . CYS A 1 107 ? 7.539 7.091 -9.284 1.00 95.12 107 CYS A O 1
ATOM 814 N N . ASP A 1 108 ? 8.564 5.589 -7.961 1.00 95.38 108 ASP A N 1
ATOM 815 C CA . ASP A 1 108 ? 9.827 6.299 -7.755 1.00 95.38 108 ASP A CA 1
ATOM 816 C C . ASP A 1 108 ? 10.953 5.483 -8.417 1.00 95.38 108 ASP A C 1
ATOM 818 O O . ASP A 1 108 ? 11.455 4.514 -7.822 1.00 95.38 108 ASP A O 1
ATOM 822 N N . PRO A 1 109 ? 11.328 5.829 -9.663 1.00 93.12 109 PRO A N 1
ATOM 823 C CA . PRO A 1 109 ? 12.346 5.091 -10.398 1.00 93.12 109 PRO A CA 1
ATOM 824 C C . PRO A 1 109 ? 13.740 5.233 -9.791 1.00 93.12 109 PRO A C 1
ATOM 826 O O . PRO A 1 109 ? 14.502 4.268 -9.807 1.00 93.12 109 PRO A O 1
ATOM 829 N N . ASP A 1 110 ? 14.057 6.381 -9.188 1.00 94.50 110 ASP A N 1
ATOM 830 C CA . ASP A 1 110 ? 15.384 6.655 -8.629 1.00 94.50 110 ASP A CA 1
ATOM 831 C C . ASP A 1 110 ? 15.689 5.733 -7.445 1.00 94.5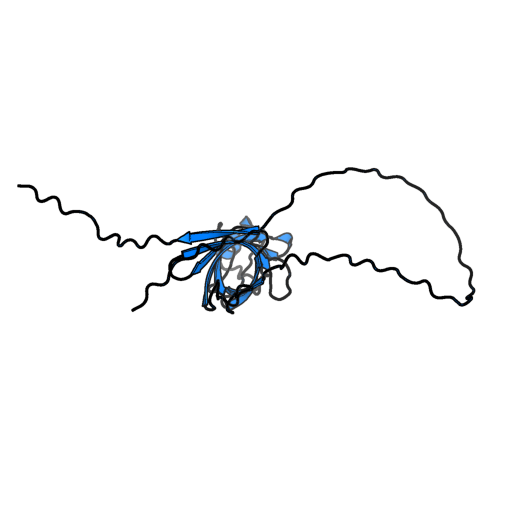0 110 ASP A C 1
ATOM 833 O O . ASP A 1 110 ? 16.826 5.299 -7.240 1.00 94.50 110 ASP A O 1
ATOM 837 N N . ARG A 1 111 ? 14.662 5.403 -6.654 1.00 94.12 111 ARG A N 1
ATOM 838 C CA . ARG A 1 111 ? 14.789 4.501 -5.498 1.00 94.12 111 ARG A CA 1
ATOM 839 C C . ARG A 1 111 ? 14.413 3.055 -5.810 1.00 94.12 111 ARG A C 1
ATOM 841 O O . ARG A 1 111 ? 14.650 2.181 -4.965 1.00 94.12 111 ARG A O 1
ATOM 848 N N . ASN A 1 112 ? 13.863 2.806 -7.000 1.00 94.44 112 ASN A N 1
ATOM 849 C CA . ASN A 1 112 ? 13.242 1.550 -7.411 1.00 94.44 112 ASN A CA 1
ATOM 850 C C . ASN A 1 112 ? 12.145 1.105 -6.423 1.00 94.44 112 ASN A C 1
ATOM 852 O O . ASN A 1 112 ? 12.198 0.001 -5.864 1.00 94.44 112 ASN A O 1
ATOM 856 N N . ARG A 1 113 ? 11.203 2.015 -6.129 1.00 96.62 113 ARG A N 1
ATOM 857 C CA . ARG A 1 113 ? 10.132 1.804 -5.142 1.00 96.62 113 ARG A CA 1
ATOM 858 C C . ARG A 1 113 ? 8.776 2.340 -5.595 1.00 96.62 113 ARG A C 1
ATOM 860 O O . ARG A 1 113 ? 8.699 3.336 -6.301 1.00 96.62 113 ARG A O 1
ATOM 867 N N . ILE A 1 114 ? 7.703 1.709 -5.130 1.00 97.06 114 ILE A N 1
ATOM 868 C CA . ILE A 1 114 ? 6.349 2.267 -5.193 1.00 97.06 114 ILE A CA 1
ATOM 869 C C . ILE A 1 114 ? 6.100 3.014 -3.892 1.00 97.06 114 ILE A C 1
ATOM 871 O O . ILE A 1 114 ? 6.137 2.431 -2.808 1.00 97.06 114 ILE A O 1
ATOM 875 N N . LEU A 1 115 ? 5.859 4.314 -3.994 1.00 97.12 115 LEU A N 1
ATOM 876 C CA . LEU A 1 115 ? 5.607 5.186 -2.855 1.00 97.12 115 LEU A CA 1
ATOM 877 C C . LEU A 1 115 ? 4.112 5.453 -2.707 1.00 97.12 115 LEU A C 1
ATOM 879 O O . LEU A 1 115 ? 3.366 5.388 -3.677 1.00 97.12 115 LEU A O 1
ATOM 883 N N . SER A 1 116 ? 3.686 5.807 -1.498 1.00 97.12 116 SER A N 1
ATOM 884 C CA . SER A 1 116 ? 2.347 6.332 -1.223 1.00 97.12 116 SER A CA 1
ATOM 885 C C . SER A 1 116 ? 2.411 7.233 0.011 1.00 97.12 116 SER A C 1
ATOM 887 O O . SER A 1 116 ? 2.951 6.814 1.038 1.00 97.12 116 SER A O 1
ATOM 889 N N . ARG A 1 117 ? 1.937 8.482 -0.100 1.00 93.62 117 ARG A N 1
ATOM 890 C CA . ARG A 1 117 ? 2.183 9.552 0.894 1.00 93.62 117 ARG A CA 1
ATOM 891 C C . ARG A 1 117 ? 0.954 10.339 1.352 1.00 93.62 117 ARG A C 1
ATOM 893 O O . ARG A 1 117 ? 1.116 11.268 2.132 1.00 93.62 117 ARG A O 1
ATOM 900 N N . ASP A 1 118 ? -0.240 9.988 0.896 1.00 90.69 118 ASP A N 1
ATOM 901 C CA . ASP A 1 118 ? -1.423 10.819 1.115 1.00 90.69 118 ASP A CA 1
ATOM 902 C C . ASP A 1 118 ? -2.597 9.996 1.647 1.00 90.69 118 ASP A C 1
ATOM 904 O O . ASP A 1 118 ? -2.546 9.464 2.755 1.00 90.69 118 ASP A O 1
ATOM 908 N N . HIS A 1 119 ? -3.677 9.930 0.877 1.00 94.56 119 HIS A N 1
ATOM 909 C CA . HIS A 1 119 ? -4.970 9.469 1.331 1.00 94.56 119 HIS A CA 1
ATOM 910 C C . HIS A 1 119 ? -5.035 7.946 1.312 1.00 94.56 119 HIS A C 1
ATOM 912 O O . HIS A 1 119 ? -4.900 7.309 0.266 1.00 94.56 119 HIS A O 1
ATOM 918 N N . TRP A 1 120 ? -5.321 7.388 2.479 1.00 97.44 120 TRP A N 1
ATOM 919 C CA . TRP A 1 120 ? -5.637 5.984 2.671 1.00 97.44 120 TRP A CA 1
ATOM 920 C C . TRP A 1 120 ? -7.045 5.860 3.231 1.00 97.44 120 TRP A C 1
ATOM 922 O O . TRP A 1 120 ? -7.467 6.670 4.054 1.00 97.44 120 TRP A O 1
ATOM 932 N N . THR A 1 121 ? -7.784 4.856 2.771 1.00 97.69 121 THR A N 1
ATOM 933 C CA . THR A 1 121 ? -9.161 4.597 3.200 1.00 97.69 121 THR A CA 1
ATOM 934 C C . THR A 1 121 ? -9.261 3.201 3.791 1.00 97.69 121 THR A C 1
ATOM 936 O O . THR A 1 121 ? -9.010 2.216 3.094 1.00 97.69 121 THR A O 1
ATOM 939 N N . PHE A 1 122 ? -9.651 3.121 5.059 1.00 97.38 122 PHE A N 1
ATOM 940 C CA . PHE A 1 122 ? -10.031 1.888 5.739 1.00 97.38 122 PHE A CA 1
ATOM 941 C C . PHE A 1 122 ? -11.538 1.676 5.599 1.00 97.38 122 PHE A C 1
ATOM 943 O O . PHE A 1 122 ? -12.315 2.602 5.823 1.00 97.38 122 PHE A O 1
ATOM 950 N N . TYR A 1 123 ? -11.942 0.460 5.248 1.00 96.00 123 TYR A N 1
ATOM 951 C CA . TYR A 1 123 ? -13.341 0.071 5.069 1.00 96.00 123 TYR A CA 1
ATOM 952 C C . TYR A 1 123 ? -13.814 -0.704 6.301 1.00 96.00 123 TYR A C 1
ATOM 954 O O . TYR A 1 123 ? -13.703 -1.930 6.346 1.00 96.00 123 TYR A O 1
ATOM 962 N N . VAL A 1 124 ? -14.289 0.018 7.315 1.00 93.56 124 VAL A N 1
ATOM 963 C CA . VAL A 1 124 ? -14.644 -0.531 8.628 1.00 93.56 124 VAL A CA 1
ATOM 964 C C . VAL A 1 124 ? -16.157 -0.711 8.707 1.00 93.56 124 VAL A C 1
ATOM 966 O O . VAL A 1 124 ? -16.874 0.218 9.047 1.00 93.56 124 VAL A O 1
ATOM 969 N N . SER A 1 125 ? -16.650 -1.916 8.422 1.00 87.44 125 SER A N 1
ATOM 970 C CA . SER A 1 125 ? -18.075 -2.277 8.534 1.00 87.44 125 SER A CA 1
ATOM 971 C C . SER A 1 125 ? -19.034 -1.274 7.862 1.00 87.44 125 SER A C 1
ATOM 973 O O . SER A 1 125 ? -19.258 -1.358 6.657 1.00 87.44 125 SER A O 1
ATOM 975 N N . ASP A 1 126 ? -19.609 -0.357 8.640 1.00 85.88 126 ASP A N 1
ATOM 976 C CA . ASP A 1 126 ? -20.610 0.649 8.277 1.00 85.88 126 ASP A CA 1
ATOM 977 C C . ASP A 1 126 ? -20.029 2.057 8.061 1.00 85.88 126 ASP A C 1
ATOM 979 O O . ASP A 1 126 ? -20.772 2.995 7.784 1.00 85.88 126 ASP A O 1
ATOM 983 N N . HIS A 1 127 ? -18.714 2.231 8.158 1.00 89.62 127 HIS A N 1
ATOM 984 C CA . HIS A 1 127 ? -18.053 3.510 7.939 1.00 89.62 127 HIS A CA 1
ATOM 985 C C . HIS A 1 127 ? -16.706 3.358 7.228 1.00 89.62 127 HIS A C 1
ATOM 987 O O . HIS A 1 127 ? -16.058 2.310 7.199 1.00 89.62 127 HIS A O 1
ATOM 993 N N . LEU A 1 128 ? -16.274 4.451 6.620 1.00 93.81 128 LEU A N 1
ATOM 994 C CA . LEU A 1 128 ? -14.954 4.619 6.049 1.00 93.81 128 LEU A CA 1
ATOM 995 C C . LEU A 1 128 ? -14.140 5.506 6.977 1.00 93.81 128 LEU A C 1
ATOM 997 O O . LEU A 1 128 ? -14.614 6.548 7.428 1.00 93.81 128 LEU A O 1
ATOM 1001 N N . ILE A 1 129 ? -12.892 5.125 7.222 1.00 93.81 129 ILE A N 1
ATOM 1002 C CA . ILE A 1 129 ? -11.928 5.990 7.899 1.00 93.81 129 ILE A CA 1
ATOM 1003 C C . ILE A 1 129 ? -10.908 6.426 6.861 1.00 93.81 129 ILE A C 1
ATOM 1005 O O . ILE A 1 129 ? -10.187 5.596 6.305 1.00 93.81 129 ILE A O 1
ATOM 1009 N N . ARG A 1 130 ? -10.846 7.726 6.587 1.00 95.56 130 ARG A N 1
ATOM 1010 C CA . ARG A 1 130 ? -9.834 8.313 5.712 1.00 95.56 130 ARG A CA 1
ATOM 1011 C C . ARG A 1 130 ? -8.719 8.890 6.561 1.00 95.56 130 ARG A C 1
ATOM 1013 O O . ARG A 1 130 ? -8.977 9.605 7.527 1.00 95.56 130 ARG A O 1
ATOM 1020 N N . VAL A 1 131 ? -7.485 8.596 6.184 1.00 94.44 131 VAL A N 1
ATOM 1021 C CA . VAL A 1 131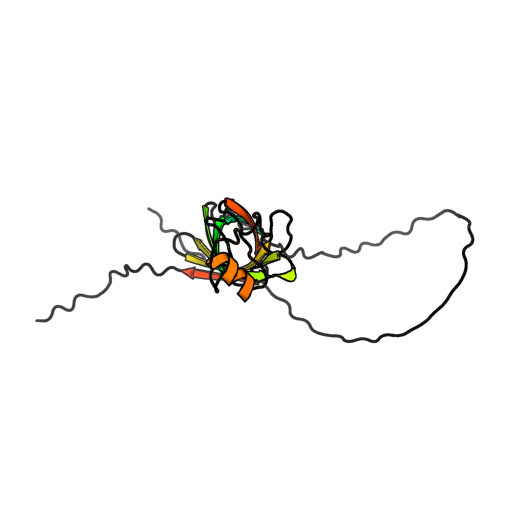 ? -6.299 9.105 6.871 1.00 94.44 131 VAL A CA 1
ATOM 1022 C C . VAL A 1 131 ? -5.289 9.651 5.878 1.00 94.44 131 VAL A C 1
ATOM 1024 O O . VAL A 1 131 ? -5.231 9.200 4.733 1.00 94.44 131 VAL A O 1
ATOM 1027 N N . THR A 1 132 ? -4.447 10.570 6.340 1.00 95.00 132 THR A N 1
ATOM 1028 C CA . THR A 1 132 ? -3.159 10.841 5.695 1.00 95.00 132 THR A CA 1
ATOM 1029 C C . THR A 1 132 ? -2.103 9.900 6.271 1.00 95.00 132 THR A C 1
ATOM 1031 O O . THR A 1 132 ? -1.875 9.897 7.485 1.00 95.00 132 THR A O 1
ATOM 1034 N N . ALA A 1 133 ? -1.463 9.099 5.419 1.00 96.00 133 ALA A N 1
ATOM 1035 C CA . ALA A 1 133 ? -0.429 8.164 5.843 1.00 96.00 133 ALA A CA 1
ATOM 1036 C C . ALA A 1 133 ? 0.682 7.988 4.803 1.00 96.00 133 ALA A C 1
ATOM 1038 O O . ALA A 1 133 ? 0.474 8.084 3.593 1.00 96.00 133 ALA A O 1
ATOM 1039 N N . THR A 1 134 ? 1.875 7.670 5.300 1.00 97.12 134 THR A N 1
ATOM 1040 C CA . THR A 1 134 ? 3.015 7.248 4.485 1.00 97.12 134 THR A CA 1
ATOM 1041 C C . THR A 1 134 ? 3.152 5.733 4.534 1.00 97.12 134 THR A C 1
ATOM 1043 O O . THR A 1 134 ? 3.229 5.150 5.616 1.00 97.12 134 THR A O 1
ATOM 1046 N N . MET A 1 135 ? 3.226 5.105 3.364 1.00 98.00 135 MET A N 1
ATOM 1047 C CA . MET A 1 135 ? 3.524 3.682 3.245 1.00 98.00 135 MET A CA 1
ATOM 1048 C C . MET A 1 135 ? 5.021 3.430 3.396 1.00 98.00 135 MET A C 1
ATOM 1050 O O . MET A 1 135 ? 5.832 4.079 2.733 1.00 98.00 135 MET A O 1
ATOM 1054 N N . LEU A 1 136 ? 5.377 2.461 4.232 1.00 98.19 136 LEU A N 1
ATOM 1055 C CA . LEU A 1 136 ? 6.747 2.018 4.472 1.00 98.19 136 LEU A CA 1
ATOM 1056 C C . LEU A 1 136 ? 6.867 0.509 4.230 1.00 98.19 136 LEU A C 1
ATOM 1058 O O . LEU A 1 136 ? 5.898 -0.234 4.387 1.00 98.19 136 LEU A O 1
ATOM 1062 N N . ASP A 1 137 ? 8.067 0.058 3.884 1.00 97.19 137 ASP A N 1
ATOM 1063 C CA . ASP A 1 137 ? 8.427 -1.357 3.906 1.00 97.19 137 ASP A CA 1
ATOM 1064 C C . ASP A 1 137 ? 8.602 -1.874 5.354 1.00 97.19 137 ASP A C 1
ATOM 1066 O O . ASP A 1 137 ? 8.607 -1.085 6.308 1.00 97.19 137 ASP A O 1
ATOM 1070 N N . PRO A 1 138 ? 8.773 -3.194 5.559 1.00 95.06 138 PRO A N 1
ATOM 1071 C CA . PRO A 1 138 ? 8.976 -3.769 6.893 1.00 95.06 138 PRO A CA 1
ATOM 1072 C C . PRO A 1 138 ? 10.233 -3.269 7.621 1.00 95.06 138 PRO A C 1
ATOM 1074 O O . PRO A 1 138 ? 10.344 -3.413 8.835 1.00 95.06 138 PRO A O 1
ATOM 1077 N N . LEU A 1 139 ? 11.183 -2.668 6.898 1.00 95.44 139 LEU A N 1
ATOM 1078 C CA . LEU A 1 139 ? 12.389 -2.052 7.455 1.00 95.44 139 LEU A CA 1
ATOM 1079 C C . LEU A 1 139 ?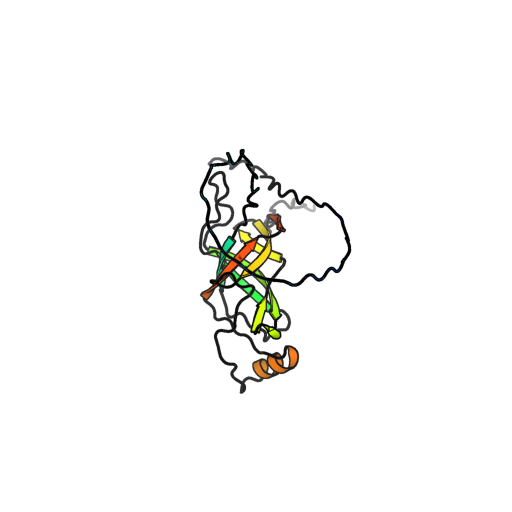 12.187 -0.555 7.738 1.00 95.44 139 LEU A C 1
ATOM 1081 O O . LEU A 1 139 ? 13.152 0.160 8.005 1.00 95.44 139 LEU A O 1
ATOM 1085 N N . SER A 1 140 ? 10.936 -0.079 7.695 1.00 95.25 140 SER A N 1
ATOM 1086 C CA . SER A 1 140 ? 10.540 1.319 7.893 1.00 95.25 140 SER A CA 1
ATOM 1087 C C . SER A 1 140 ? 11.127 2.299 6.871 1.00 95.25 140 SER A C 1
ATOM 1089 O O . SER A 1 140 ? 11.089 3.514 7.086 1.00 95.25 140 SER A O 1
ATOM 1091 N N . ALA A 1 141 ? 11.647 1.808 5.744 1.00 96.31 141 ALA A N 1
ATOM 1092 C CA . ALA A 1 141 ? 12.020 2.663 4.630 1.00 96.31 141 ALA A CA 1
ATOM 1093 C C . ALA A 1 141 ? 10.782 2.986 3.796 1.00 96.31 141 ALA A C 1
ATOM 1095 O O . ALA A 1 141 ? 9.873 2.180 3.641 1.00 96.31 141 ALA A O 1
ATOM 1096 N N . GLU A 1 142 ? 10.737 4.195 3.256 1.00 97.31 142 GLU A N 1
ATOM 1097 C CA . GLU A 1 142 ? 9.562 4.669 2.542 1.00 97.31 142 GLU A CA 1
ATOM 1098 C C . GLU A 1 142 ? 9.292 3.887 1.253 1.00 97.31 142 GLU A C 1
ATOM 1100 O O . GLU A 1 142 ? 10.197 3.693 0.442 1.00 97.31 142 GLU A O 1
ATOM 1105 N N . GLY A 1 143 ? 8.030 3.503 1.057 1.00 97.25 143 GLY A N 1
ATOM 1106 C CA . GLY A 1 143 ? 7.535 2.767 -0.098 1.00 97.25 143 GLY A CA 1
ATOM 1107 C C . GLY A 1 143 ? 7.946 1.301 -0.142 1.00 97.25 143 GLY A C 1
ATOM 1108 O O . GLY A 1 143 ? 8.778 0.838 0.631 1.00 97.25 143 GLY A O 1
ATOM 1109 N N . LEU A 1 144 ? 7.386 0.572 -1.098 1.00 97.38 144 LEU A N 1
ATOM 1110 C CA . LEU A 1 144 ? 7.650 -0.845 -1.317 1.00 97.38 144 LEU A CA 1
ATOM 1111 C C . LEU A 1 144 ? 8.685 -1.036 -2.422 1.00 97.38 144 LEU A C 1
ATOM 1113 O O . LEU A 1 144 ? 8.608 -0.393 -3.467 1.00 97.38 144 LEU A O 1
ATOM 1117 N N . ARG A 1 145 ? 9.668 -1.905 -2.189 1.00 95.00 145 ARG A N 1
ATOM 1118 C CA . ARG A 1 145 ? 10.720 -2.226 -3.163 1.00 95.00 145 ARG A CA 1
ATOM 1119 C C . ARG A 1 145 ? 10.279 -3.387 -4.053 1.00 95.00 145 ARG A C 1
ATOM 1121 O O . ARG A 1 145 ? 9.623 -4.300 -3.562 1.00 95.00 145 ARG A O 1
ATOM 1128 N N . SER A 1 146 ? 10.698 -3.369 -5.322 1.00 90.31 146 SER A N 1
ATOM 1129 C CA . SER A 1 146 ? 10.516 -4.523 -6.212 1.00 90.31 146 SER A CA 1
ATOM 1130 C C . SER A 1 146 ? 11.113 -5.789 -5.597 1.00 90.31 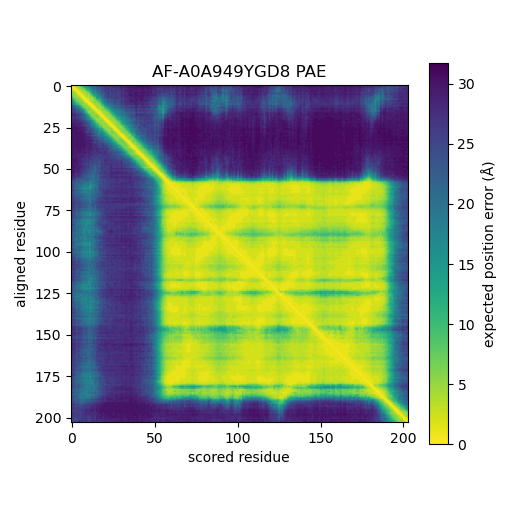146 SER A C 1
ATOM 1132 O O . SER A 1 146 ? 12.237 -5.754 -5.087 1.00 90.31 146 SER A O 1
ATOM 1134 N N . ALA A 1 147 ? 10.381 -6.897 -5.675 1.00 83.69 147 ALA A N 1
ATOM 1135 C CA . ALA A 1 147 ? 10.863 -8.209 -5.246 1.00 83.69 147 ALA A CA 1
ATOM 1136 C C . ALA A 1 147 ? 11.273 -9.110 -6.422 1.00 83.69 147 ALA A C 1
ATOM 1138 O O . ALA A 1 147 ? 11.806 -10.194 -6.191 1.00 83.69 147 ALA A O 1
ATOM 1139 N N . GLN A 1 148 ? 11.013 -8.689 -7.664 1.00 81.25 148 GLN A N 1
ATOM 1140 C CA . GLN A 1 148 ? 11.194 -9.519 -8.854 1.00 81.25 148 GLN A CA 1
ATOM 1141 C C . GLN A 1 148 ? 11.939 -8.791 -9.974 1.00 81.25 148 GLN A C 1
ATOM 1143 O O . GLN A 1 148 ? 11.880 -7.562 -10.098 1.00 81.25 148 GLN A O 1
ATOM 1148 N N . ASP A 1 149 ? 12.623 -9.587 -10.797 1.00 87.12 149 ASP A N 1
ATOM 1149 C CA . ASP A 1 149 ? 13.244 -9.131 -12.035 1.00 87.12 149 ASP A CA 1
ATOM 1150 C C . ASP A 1 149 ? 12.186 -9.002 -13.147 1.00 87.12 149 ASP A C 1
ATOM 1152 O O . ASP A 1 149 ? 11.349 -9.894 -13.313 1.00 87.12 149 ASP A O 1
ATOM 1156 N N . PRO A 1 150 ? 12.217 -7.925 -13.951 1.00 88.38 150 PRO A N 1
ATOM 1157 C CA . PRO A 1 150 ? 11.225 -7.694 -14.993 1.00 88.38 150 PRO A CA 1
ATOM 1158 C C . PRO A 1 150 ? 11.313 -8.730 -16.121 1.00 88.38 150 PRO A C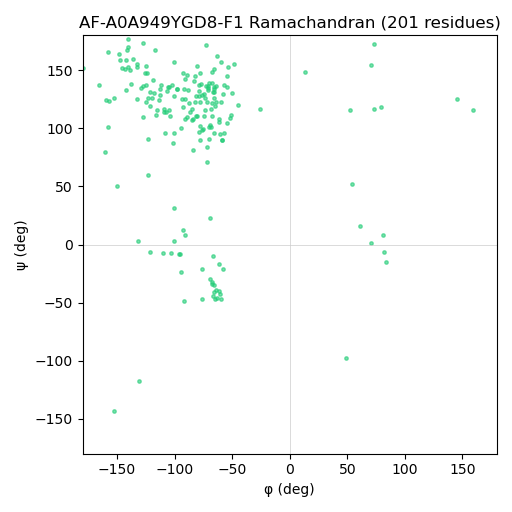 1
ATOM 1160 O O . PRO A 1 150 ? 12.366 -8.928 -16.733 1.00 88.38 150 PRO A O 1
ATOM 1163 N N . ASN A 1 151 ? 10.173 -9.311 -16.499 1.00 91.19 151 ASN A N 1
ATOM 1164 C CA . ASN A 1 151 ? 10.075 -10.121 -17.710 1.00 91.19 151 ASN A CA 1
ATOM 1165 C C . ASN A 1 151 ? 9.977 -9.228 -18.959 1.00 91.19 151 ASN A C 1
ATOM 1167 O O . ASN A 1 151 ? 8.897 -8.796 -19.358 1.00 91.19 151 ASN A O 1
ATOM 1171 N N . LEU A 1 152 ? 11.109 -8.989 -19.624 1.00 91.50 152 LEU A N 1
ATOM 1172 C CA . LEU A 1 152 ? 11.190 -8.102 -20.794 1.00 91.50 152 LEU A CA 1
ATOM 1173 C C . LEU A 1 152 ? 10.446 -8.609 -22.044 1.00 91.50 152 LEU A C 1
ATOM 1175 O O . LEU A 1 152 ? 10.302 -7.859 -23.011 1.00 91.50 152 LEU A O 1
ATOM 1179 N N . ASN A 1 153 ? 9.964 -9.856 -22.054 1.00 94.31 153 ASN A N 1
ATOM 1180 C CA . ASN A 1 153 ? 9.123 -10.357 -23.145 1.00 94.31 153 ASN A CA 1
ATOM 1181 C C . ASN A 1 153 ? 7.685 -9.824 -23.056 1.00 94.31 153 ASN A C 1
ATOM 1183 O O . ASN A 1 153 ? 6.983 -9.774 -24.068 1.00 94.31 153 ASN A O 1
ATOM 1187 N N . ASP A 1 154 ? 7.261 -9.380 -21.873 1.00 95.75 154 ASP A N 1
ATOM 1188 C CA . ASP A 1 154 ? 5.950 -8.789 -21.651 1.00 95.75 154 ASP A CA 1
ATOM 1189 C C . ASP A 1 154 ? 5.896 -7.363 -22.240 1.00 95.75 154 ASP A C 1
ATOM 1191 O O . ASP A 1 154 ? 6.760 -6.509 -22.005 1.00 95.75 154 ASP A O 1
ATOM 1195 N N . SER A 1 155 ? 4.902 -7.094 -23.092 1.00 95.06 155 SER A N 1
ATOM 1196 C CA . SER A 1 155 ? 4.714 -5.767 -23.693 1.00 95.06 155 SER A CA 1
ATOM 1197 C C . SER A 1 155 ? 4.313 -4.699 -22.675 1.00 95.06 155 SER A C 1
ATOM 1199 O O . SER A 1 155 ? 4.730 -3.553 -22.822 1.00 95.06 155 SER A O 1
ATOM 1201 N N . GLY A 1 156 ? 3.540 -5.059 -21.649 1.00 94.81 156 GLY A N 1
ATOM 1202 C CA . GLY A 1 156 ? 3.150 -4.172 -20.557 1.00 94.81 156 GLY A CA 1
ATOM 1203 C C . GLY A 1 156 ? 4.347 -3.773 -19.698 1.00 94.81 156 GLY A C 1
ATOM 1204 O O . GLY A 1 156 ? 4.536 -2.586 -19.445 1.00 94.81 156 GLY A O 1
ATOM 1205 N N . VAL A 1 157 ? 5.216 -4.727 -19.352 1.00 95.69 157 VAL A N 1
ATOM 1206 C CA . VAL A 1 157 ? 6.466 -4.447 -18.616 1.00 95.69 157 VAL A CA 1
ATOM 1207 C C . VAL A 1 157 ? 7.357 -3.484 -19.400 1.00 95.69 157 VAL A C 1
ATOM 1209 O O . VAL A 1 157 ? 7.826 -2.484 -18.860 1.00 95.69 157 VAL A O 1
ATOM 1212 N N . ARG A 1 158 ? 7.549 -3.720 -20.704 1.00 96.00 158 ARG A N 1
ATOM 1213 C CA . ARG A 1 158 ? 8.321 -2.799 -21.558 1.00 96.00 158 ARG A CA 1
ATOM 1214 C C . ARG A 1 158 ? 7.695 -1.409 -21.633 1.00 96.00 158 ARG A C 1
ATOM 1216 O O . ARG A 1 158 ? 8.423 -0.419 -21.605 1.00 96.00 158 ARG A O 1
ATOM 1223 N N . GLN A 1 159 ? 6.368 -1.326 -21.709 1.00 95.25 159 GLN A N 1
ATOM 1224 C CA . GLN A 1 159 ? 5.658 -0.050 -21.718 1.00 95.25 159 GLN A CA 1
ATOM 1225 C C . GLN A 1 159 ? 5.821 0.702 -20.389 1.00 95.25 159 GLN A C 1
ATOM 1227 O O . GLN A 1 159 ? 6.027 1.915 -20.408 1.00 95.25 159 GLN A O 1
ATOM 1232 N N . ALA A 1 160 ? 5.770 -0.002 -19.256 1.00 94.50 160 ALA A N 1
ATOM 1233 C CA . ALA A 1 160 ? 6.015 0.570 -17.934 1.00 94.50 160 ALA A CA 1
ATOM 1234 C C . ALA A 1 160 ? 7.451 1.104 -17.815 1.00 94.50 160 ALA A C 1
ATOM 1236 O O . ALA A 1 160 ? 7.635 2.255 -17.434 1.00 94.50 160 ALA A O 1
ATOM 1237 N N . ILE A 1 161 ? 8.455 0.335 -18.257 1.00 94.88 161 ILE A N 1
ATOM 1238 C CA . ILE A 1 161 ? 9.862 0.779 -18.288 1.00 94.88 161 ILE A CA 1
ATOM 1239 C C . ILE A 1 161 ? 10.033 2.008 -19.185 1.00 94.88 161 ILE A C 1
ATOM 1241 O O . ILE A 1 161 ? 10.730 2.945 -18.813 1.00 94.88 161 ILE A O 1
ATOM 1245 N N . TYR A 1 162 ? 9.395 2.038 -20.357 1.00 95.25 162 TYR A N 1
ATOM 1246 C CA . TYR A 1 162 ? 9.468 3.197 -21.248 1.00 95.25 162 TYR A CA 1
ATOM 1247 C C . TYR A 1 162 ? 8.843 4.454 -20.624 1.00 95.25 162 TYR A C 1
ATOM 1249 O O . TYR A 1 162 ? 9.366 5.552 -20.800 1.00 95.25 162 TYR A O 1
ATOM 1257 N N . ARG A 1 163 ? 7.722 4.300 -19.908 1.00 94.19 163 ARG A N 1
ATOM 1258 C CA . ARG A 1 163 ? 6.984 5.408 -19.288 1.00 94.19 163 ARG A CA 1
ATOM 1259 C C . ARG A 1 163 ? 7.666 5.928 -18.022 1.00 94.19 163 ARG A C 1
ATOM 1261 O O . ARG A 1 163 ? 7.801 7.136 -17.865 1.00 94.19 163 ARG A O 1
ATOM 1268 N N . ASP A 1 164 ? 8.081 5.018 -17.147 1.00 93.81 164 ASP A N 1
ATOM 1269 C CA . ASP A 1 164 ? 8.492 5.333 -15.778 1.00 93.81 164 ASP A CA 1
ATOM 1270 C C . ASP A 1 164 ? 10.003 5.161 -15.557 1.00 93.81 164 ASP A C 1
ATOM 1272 O O . ASP A 1 164 ? 10.509 5.506 -14.498 1.00 93.81 164 ASP A O 1
ATOM 1276 N N . GLY A 1 165 ? 10.743 4.616 -16.528 1.00 93.62 165 GLY A N 1
ATOM 1277 C CA . GLY A 1 165 ? 12.181 4.331 -16.436 1.00 93.62 165 GLY A CA 1
ATOM 1278 C C . GLY A 1 165 ? 12.522 3.002 -15.751 1.00 93.62 165 GLY A C 1
ATOM 1279 O O . GLY A 1 165 ? 13.636 2.504 -15.899 1.00 93.62 165 GLY A O 1
ATOM 1280 N N . THR A 1 166 ? 11.568 2.397 -15.042 1.00 94.62 166 THR A N 1
ATOM 1281 C CA . THR A 1 166 ? 11.712 1.091 -14.389 1.00 94.62 166 THR A CA 1
ATOM 1282 C C . THR A 1 166 ? 10.378 0.343 -14.362 1.00 94.62 166 THR A C 1
ATOM 1284 O O . THR A 1 166 ? 9.311 0.932 -14.540 1.00 94.62 166 THR A O 1
ATOM 1287 N N . TYR A 1 167 ? 10.441 -0.960 -14.113 1.00 95.69 167 TYR A N 1
ATOM 1288 C CA . TYR A 1 167 ? 9.288 -1.767 -13.736 1.00 95.69 167 TYR A CA 1
ATOM 1289 C C . TYR A 1 167 ? 9.472 -2.237 -12.299 1.00 95.69 167 TYR A C 1
ATOM 1291 O O . TYR A 1 167 ? 10.525 -2.771 -11.949 1.00 95.69 167 TYR A O 1
ATOM 1299 N N . ILE A 1 168 ? 8.452 -2.019 -11.475 1.00 95.69 168 ILE A N 1
ATOM 1300 C CA . ILE A 1 168 ? 8.444 -2.431 -10.075 1.00 95.69 168 ILE A CA 1
ATOM 1301 C C . ILE A 1 168 ? 7.257 -3.349 -9.869 1.00 95.69 168 ILE A C 1
ATOM 1303 O O . ILE A 1 168 ? 6.134 -2.996 -10.223 1.00 95.69 168 ILE A O 1
ATOM 1307 N N . GLU A 1 169 ? 7.516 -4.490 -9.242 1.00 95.50 169 GLU A N 1
ATOM 1308 C CA . GLU A 1 169 ? 6.493 -5.448 -8.861 1.00 95.50 169 GLU A CA 1
ATOM 1309 C C . GLU A 1 169 ? 6.696 -5.883 -7.416 1.00 95.50 169 GLU A C 1
ATOM 1311 O O . GLU A 1 169 ? 7.771 -6.336 -7.008 1.00 95.50 169 GLU A O 1
ATOM 1316 N N . VAL A 1 170 ? 5.638 -5.713 -6.634 1.00 96.50 170 VAL A N 1
ATOM 1317 C CA . VAL A 1 170 ? 5.558 -6.135 -5.244 1.00 96.50 170 VAL A CA 1
ATOM 1318 C C . VAL A 1 170 ? 4.483 -7.216 -5.167 1.00 96.50 170 VAL A C 1
ATOM 1320 O O . VAL A 1 170 ? 3.322 -6.899 -5.432 1.00 96.50 170 VAL A O 1
ATOM 1323 N N . PRO A 1 171 ? 4.841 -8.462 -4.819 1.00 96.38 171 PRO A N 1
ATOM 1324 C CA . PRO A 1 171 ? 3.897 -9.569 -4.779 1.00 96.38 171 PRO A CA 1
ATOM 1325 C C . PRO A 1 171 ? 2.739 -9.342 -3.808 1.00 96.38 171 PRO A C 1
ATOM 1327 O O . PRO A 1 171 ? 2.855 -8.600 -2.819 1.00 96.38 171 PRO A O 1
ATOM 1330 N N . ASP A 1 172 ? 1.638 -10.037 -4.049 1.00 96.88 172 ASP A N 1
ATOM 1331 C CA . ASP A 1 172 ? 0.597 -10.247 -3.055 1.00 96.88 172 ASP A CA 1
ATOM 1332 C C . ASP A 1 172 ? 1.148 -10.838 -1.739 1.00 96.88 172 ASP A C 1
ATOM 1334 O O . ASP A 1 172 ? 2.216 -11.448 -1.668 1.00 96.88 172 ASP A O 1
ATOM 1338 N N . GLY A 1 173 ? 0.459 -10.562 -0.631 1.00 97.12 173 GLY A N 1
ATOM 1339 C CA . GLY A 1 173 ? 0.877 -10.990 0.703 1.00 97.12 173 GLY A CA 1
ATOM 1340 C C . GLY A 1 173 ? 2.110 -10.278 1.277 1.00 97.12 173 GLY A C 1
ATOM 1341 O O . GLY A 1 173 ? 2.494 -10.590 2.405 1.00 97.12 173 GLY A O 1
ATOM 1342 N N . SER A 1 174 ? 2.708 -9.321 0.560 1.00 97.56 174 SER A N 1
ATOM 1343 C CA . SER A 1 174 ? 3.856 -8.539 1.033 1.00 97.56 174 SER A CA 1
ATOM 1344 C C . SER A 1 174 ? 3.477 -7.647 2.215 1.00 97.56 174 SER A C 1
ATOM 1346 O O . SER A 1 174 ? 2.487 -6.912 2.157 1.00 97.56 174 SER A O 1
ATOM 1348 N N . ASP A 1 175 ? 4.285 -7.682 3.274 1.00 98.00 175 ASP A N 1
ATOM 1349 C CA . ASP A 1 175 ? 4.112 -6.831 4.451 1.00 98.00 175 ASP A CA 1
ATOM 1350 C C . ASP A 1 175 ? 4.435 -5.361 4.143 1.00 98.00 175 ASP A C 1
ATOM 1352 O O . ASP A 1 175 ? 5.426 -5.040 3.480 1.00 98.00 175 ASP A O 1
ATOM 1356 N N . PHE A 1 176 ? 3.616 -4.457 4.675 1.00 98.25 176 PHE A N 1
ATOM 1357 C CA . PHE A 1 176 ? 3.867 -3.021 4.659 1.00 98.25 176 PHE A CA 1
ATOM 1358 C C . PHE A 1 176 ? 3.311 -2.346 5.907 1.00 98.25 176 PHE A C 1
ATOM 1360 O O . PHE A 1 176 ? 2.408 -2.851 6.575 1.00 98.25 176 PHE A O 1
ATOM 1367 N N . LEU A 1 177 ? 3.851 -1.173 6.211 1.00 98.19 177 LEU A N 1
ATOM 1368 C CA . LEU A 1 177 ? 3.425 -0.355 7.335 1.00 98.19 177 LEU A CA 1
ATOM 1369 C C . LEU A 1 177 ? 2.759 0.915 6.813 1.00 98.19 177 LEU A C 1
ATOM 1371 O O . LEU A 1 177 ? 3.270 1.558 5.895 1.00 98.19 177 LEU A O 1
ATOM 1375 N N . LEU A 1 178 ? 1.643 1.310 7.418 1.00 97.69 178 LEU A N 1
ATOM 1376 C CA . LEU A 1 178 ? 1.061 2.635 7.228 1.00 97.69 178 LEU A CA 1
ATOM 1377 C C . LEU A 1 178 ? 1.353 3.487 8.445 1.00 97.69 178 LEU A C 1
ATOM 1379 O O . LEU A 1 178 ? 0.803 3.263 9.520 1.00 97.69 178 LEU A O 1
ATOM 1383 N N . ARG A 1 179 ? 2.204 4.488 8.261 1.00 96.50 179 ARG A N 1
ATOM 1384 C CA . ARG A 1 179 ? 2.497 5.477 9.287 1.00 96.50 179 ARG A CA 1
ATOM 1385 C C . ARG A 1 179 ? 1.543 6.645 9.125 1.00 96.50 179 ARG A C 1
ATOM 1387 O O . ARG A 1 179 ? 1.664 7.398 8.161 1.00 96.50 179 ARG A O 1
ATOM 1394 N N . ILE A 1 180 ? 0.593 6.778 10.041 1.00 93.75 180 ILE A N 1
ATOM 1395 C CA . ILE A 1 180 ? -0.393 7.858 10.020 1.00 93.75 180 ILE A CA 1
ATOM 1396 C C . ILE A 1 180 ? 0.325 9.158 10.397 1.00 93.75 180 ILE A C 1
ATOM 1398 O O . ILE A 1 180 ? 0.969 9.238 11.443 1.00 93.75 180 ILE A O 1
ATOM 1402 N N . THR A 1 181 ? 0.264 10.157 9.517 1.00 87.31 181 THR A N 1
ATOM 1403 C CA . THR A 1 181 ? 1.035 11.412 9.625 1.00 87.31 181 THR A CA 1
ATOM 1404 C C . THR A 1 181 ? 0.166 12.661 9.676 1.00 87.31 181 THR A C 1
ATOM 1406 O O . THR A 1 181 ? 0.693 13.754 9.865 1.00 87.31 181 THR A O 1
ATOM 1409 N N . GLY A 1 182 ? -1.149 12.539 9.499 1.00 77.94 182 GLY A N 1
ATOM 1410 C CA . GLY A 1 182 ? -2.019 13.705 9.416 1.00 77.94 182 GLY A CA 1
ATOM 1411 C C . GLY A 1 182 ? -3.445 13.439 9.860 1.00 77.94 182 GLY A C 1
ATOM 1412 O O . GLY A 1 182 ? -3.700 12.721 10.825 1.00 77.94 182 GLY A O 1
ATOM 1413 N N . ASN A 1 183 ? -4.376 14.082 9.160 1.00 80.81 183 ASN A N 1
ATOM 1414 C CA . ASN A 1 183 ? -5.776 14.120 9.553 1.00 80.81 183 ASN A CA 1
ATOM 1415 C C . ASN A 1 183 ? -6.432 12.743 9.442 1.00 80.81 183 ASN A C 1
ATOM 1417 O O . ASN A 1 183 ? -6.112 11.955 8.552 1.00 80.81 183 ASN A O 1
ATOM 1421 N N . ILE A 1 184 ? -7.394 12.508 10.330 1.00 87.12 184 ILE A N 1
ATOM 1422 C CA . ILE A 1 184 ? -8.274 11.344 10.330 1.00 87.12 184 ILE A CA 1
ATOM 1423 C C . ILE A 1 184 ? -9.699 11.874 10.195 1.00 87.12 184 ILE A C 1
ATOM 1425 O O . ILE A 1 184 ? -10.115 12.726 10.981 1.00 87.12 184 ILE A O 1
ATOM 1429 N N . SER A 1 185 ? -10.448 11.386 9.212 1.00 86.56 185 SER A N 1
ATOM 1430 C CA . SER A 1 185 ? -11.878 11.650 9.078 1.00 86.56 185 SER A CA 1
ATOM 1431 C C . SER A 1 185 ? -12.657 10.346 8.985 1.00 86.56 185 SER A C 1
ATOM 1433 O O . SER A 1 185 ? -12.162 9.340 8.479 1.00 86.56 185 SER A O 1
ATOM 1435 N N . VAL A 1 186 ? -13.879 10.363 9.512 1.00 88.06 186 VAL A N 1
ATOM 1436 C CA . VAL A 1 186 ? -14.791 9.219 9.507 1.00 88.06 186 VAL A CA 1
ATOM 1437 C C . VAL A 1 186 ? -16.027 9.611 8.710 1.00 88.06 186 VAL A C 1
ATOM 1439 O O . VAL A 1 186 ? -16.589 10.683 8.927 1.00 88.06 186 VAL A O 1
ATOM 1442 N N . GLU A 1 187 ? -16.413 8.761 7.768 1.00 87.69 187 GLU A N 1
ATOM 1443 C CA . GLU A 1 187 ? -17.559 8.940 6.879 1.00 87.69 187 GLU A CA 1
ATOM 1444 C C . GLU A 1 187 ? -18.460 7.712 7.010 1.00 87.69 187 GLU A C 1
ATOM 1446 O O . GLU A 1 187 ? -18.006 6.589 6.809 1.00 87.69 187 GLU A O 1
ATOM 1451 N N . GLU A 1 188 ? -19.728 7.902 7.364 1.00 84.12 188 GLU A N 1
ATOM 1452 C CA . GLU A 1 188 ? -20.690 6.800 7.427 1.00 84.12 188 GLU A CA 1
ATOM 1453 C C . GLU A 1 188 ? -21.034 6.322 6.012 1.00 84.12 188 GLU A C 1
ATOM 1455 O O . GLU A 1 188 ? -21.270 7.116 5.097 1.00 84.12 188 GLU A O 1
ATOM 1460 N N . LEU A 1 189 ? -21.074 5.005 5.818 1.00 78.69 189 LEU A N 1
ATOM 1461 C CA . LEU A 1 189 ? -21.587 4.420 4.592 1.00 78.69 189 LEU A CA 1
ATOM 1462 C C . LEU A 1 189 ? -23.109 4.474 4.668 1.00 78.69 189 LEU A C 1
ATOM 1464 O O . LEU A 1 189 ? -23.731 3.650 5.336 1.00 78.69 189 LEU A O 1
ATOM 1468 N N . ASN A 1 190 ? -23.713 5.436 3.967 1.00 74.44 190 ASN A N 1
ATOM 1469 C CA . ASN A 1 190 ? -25.163 5.488 3.804 1.00 74.44 190 ASN A CA 1
ATOM 1470 C C . ASN A 1 190 ? -25.647 4.148 3.239 1.00 74.44 190 ASN A C 1
ATOM 1472 O O . ASN A 1 190 ? -25.460 3.845 2.057 1.00 74.44 190 ASN A O 1
ATOM 1476 N N . SER A 1 191 ? -26.247 3.327 4.098 1.00 57.75 191 SER A N 1
ATOM 1477 C CA . SER A 1 191 ? -26.893 2.095 3.670 1.00 57.75 191 SER A CA 1
ATOM 1478 C C . SER A 1 191 ? -28.001 2.468 2.684 1.00 57.75 191 SER A C 1
ATOM 1480 O O . SER A 1 191 ? -28.876 3.271 2.989 1.00 57.75 191 SER A O 1
ATOM 1482 N N . ALA A 1 192 ? -27.953 1.928 1.466 1.00 54.28 192 ALA A N 1
ATOM 1483 C CA . ALA A 1 192 ? -28.892 2.247 0.384 1.00 54.28 192 ALA A CA 1
ATOM 1484 C C . ALA A 1 192 ? -30.333 1.730 0.626 1.00 54.28 192 ALA A C 1
ATOM 1486 O O . ALA A 1 192 ? -31.096 1.546 -0.318 1.00 54.28 192 ALA A O 1
ATOM 1487 N N . PHE A 1 193 ? -30.706 1.491 1.883 1.00 52.06 193 PHE A N 1
ATOM 1488 C CA . PHE A 1 193 ? -32.005 0.999 2.326 1.00 52.06 193 PHE A CA 1
ATOM 1489 C C . PHE A 1 193 ? -32.617 1.974 3.331 1.00 52.06 193 PHE A C 1
ATOM 1491 O O . PHE A 1 193 ? -32.902 1.619 4.470 1.00 52.06 193 PHE A O 1
ATOM 1498 N N . ASP A 1 194 ? -32.830 3.215 2.900 1.00 50.69 194 ASP A N 1
ATOM 1499 C CA . ASP A 1 194 ? -33.737 4.121 3.600 1.00 50.69 194 ASP A CA 1
ATOM 1500 C C . ASP A 1 194 ? -35.164 3.822 3.103 1.00 50.69 194 ASP A C 1
ATOM 1502 O O . ASP A 1 194 ? -35.688 4.417 2.157 1.00 50.69 194 ASP A O 1
ATOM 1506 N N . GLU A 1 195 ? -35.761 2.778 3.678 1.00 52.31 195 GLU A N 1
ATOM 1507 C CA . GLU A 1 195 ? -37.140 2.343 3.442 1.00 52.31 195 GLU A CA 1
ATOM 1508 C C . GLU A 1 195 ? -38.110 3.345 4.090 1.00 52.31 195 GLU A C 1
ATOM 1510 O O . GLU A 1 195 ? -38.715 3.076 5.117 1.00 52.31 195 GLU A O 1
ATOM 1515 N N . ASN A 1 196 ? -38.224 4.547 3.518 1.00 47.34 196 ASN A N 1
ATOM 1516 C CA . ASN A 1 196 ? -39.223 5.550 3.903 1.00 47.34 196 ASN A CA 1
ATOM 1517 C C . ASN A 1 196 ? -39.616 6.446 2.715 1.00 47.34 196 ASN A C 1
ATOM 1519 O O . ASN A 1 196 ? -39.657 7.673 2.821 1.00 47.34 196 ASN A O 1
ATOM 1523 N N . GLN A 1 197 ? -39.959 5.850 1.568 1.00 50.50 197 GLN A N 1
ATOM 1524 C CA . GLN A 1 197 ? -40.819 6.554 0.613 1.00 50.50 197 GLN A CA 1
ATOM 1525 C C . GLN A 1 197 ? -42.291 6.336 0.995 1.00 50.50 197 GLN A C 1
ATOM 1527 O O . GLN A 1 197 ? -42.765 5.199 0.950 1.00 50.50 197 GLN A O 1
ATOM 1532 N N . PRO A 1 198 ? -43.052 7.390 1.351 1.00 47.19 198 PRO A N 1
ATOM 1533 C CA . PRO A 1 198 ? -44.495 7.270 1.485 1.00 47.19 198 PRO A CA 1
ATOM 1534 C C . PRO A 1 198 ? -45.090 6.962 0.109 1.00 47.19 198 PRO A C 1
ATOM 1536 O O . PRO A 1 198 ? -44.963 7.748 -0.830 1.00 47.19 198 PRO A O 1
ATOM 1539 N N . VAL A 1 199 ? -45.747 5.807 -0.008 1.00 53.34 199 VAL A N 1
ATOM 1540 C CA . VAL A 1 199 ? -46.525 5.431 -1.191 1.00 53.34 199 VAL A CA 1
ATOM 1541 C C . VAL A 1 199 ? -47.644 6.459 -1.359 1.00 53.34 199 VAL A C 1
ATOM 1543 O O . VAL A 1 199 ? -48.623 6.460 -0.610 1.00 53.34 199 VAL A O 1
ATOM 1546 N N . SER A 1 200 ? -47.510 7.357 -2.333 1.00 50.28 200 SER A N 1
ATOM 1547 C CA . SER A 1 200 ? -48.604 8.222 -2.758 1.00 50.28 200 SER A CA 1
ATOM 1548 C C . SER A 1 200 ? -49.663 7.358 -3.442 1.00 50.28 200 SER A C 1
ATOM 1550 O O . SER A 1 200 ? -49.527 6.939 -4.591 1.00 50.28 200 SER A O 1
ATOM 1552 N N . SER A 1 201 ? -50.739 7.052 -2.713 1.00 56.00 201 SER A N 1
ATOM 1553 C CA . SER A 1 201 ? -51.922 6.431 -3.302 1.00 56.00 201 SER A CA 1
ATOM 1554 C C . SER A 1 201 ? -52.604 7.474 -4.193 1.00 56.00 201 SER A C 1
ATOM 1556 O O . SER A 1 201 ? -53.288 8.370 -3.693 1.00 56.00 201 SER A O 1
ATOM 1558 N N . ASN A 1 202 ? -52.400 7.386 -5.505 1.00 47.88 202 ASN A N 1
ATOM 1559 C CA . ASN A 1 202 ? -53.202 8.141 -6.459 1.00 47.88 202 ASN A CA 1
ATOM 1560 C C . ASN A 1 202 ? -54.594 7.508 -6.532 1.00 47.88 202 ASN A C 1
ATOM 1562 O O . ASN A 1 202 ? -54.743 6.346 -6.917 1.00 47.88 202 ASN A O 1
ATOM 1566 N N . ARG A 1 203 ? -55.585 8.294 -6.114 1.00 50.91 203 ARG A N 1
ATOM 1567 C CA . ARG A 1 203 ? -57.009 8.091 -6.371 1.00 50.91 203 ARG A CA 1
ATOM 1568 C C . ARG A 1 203 ? -57.417 8.923 -7.575 1.00 50.91 203 ARG A C 1
ATOM 1570 O O . ARG A 1 203 ? -56.871 10.041 -7.698 1.00 50.91 203 ARG A O 1
#

Secondary structure (DSSP, 8-state):
-----------------------------------------------------------EEEEEESS-EESSSSSEEEEEEE-S-EE-TTS-EEE-TT-EEEEEEEEETTTTEEE--SEEEEEETTEEEEEEEEEE-TTS-BSEEP-S---TT-HHHHHHHHHHSS--EE-TT-EEEEEEEEEEEEEE---S-----------

Sequence (203 aa):
MLPYLFFVLFINARVATLDHSAGQHSLASAKATASRTPIAQPSFFSVYNPVTETSETQVTVHCKTLRDVNNLEQRITIVGNVQEDLVSSVGKIIVPAGTKVIGEGFCDPDRNRILSRDHWTFYVSDHLIRVTATMLDPLSAEGLRSAQDPNLNDSGVRQAIYRDGTYIEVPDGSDFLLRITGNISVEELNSAFDENQPVSSNR

Mean predicted aligned error: 15.39 Å

Radius of gyration: 26.4 Å; Cα contacts (8 Å, |Δi|>4): 333; chains: 1; bounding box: 106×45×64 Å

Foldseek 3Di:
DDDDDDDDDDPDDDDDDDDDDDDDDDDDDDDDDDDDDDDDDDDDPPPDDPPPPPPPPFDKFKWFFQFKFKQLDVKTKTKIWTQAFDADPVGHGPAHGRWIKIFTWDADVVVQFIWTFQWMWTDHPFKIKIFGWTKAAPVRHGGGHAPDDDDPVDPSQVVSCVVRVHIGIDGGGGMMMTGGDDDIDMGGRPDPPPPDDDPPPDD

Nearest PDB structures (foldseek):
  7spc-assembly1_EF1  TM=6.471E-01  e=7.295E-05  Salmonella enterica subsp. enterica serovar Typhi
  7okn-assembly1_A  TM=6.452E-01  e=1.866E-04  Salmonella enterica